Protein AF-0000000079597858 (afdb_homodimer)

Sequence (356 aa):
MANTSNDEDCDYLFKTVLVGDSAVGKSNLLSRFAKDEFFLDSKPTIGAMLVYDITRRPTFENLTKWLHELREFGNQDMVIVLVGNKSDLKDLREVDVDDAQRLAQLENLCFMETSAKDNLNVEDAFLQMINKIYEIASLKNLNAKKIESNPNLDGKKEIIVVDDDELASFRHNGCCGSMANTSNDEDCDYLFKTVLVGDSAVGKSNLLSRFAKDEFFLDSKPTIGAMLVYDITRRPTFENLTKWLHELREFGNQDMVIVLVGNKSDLKDLREVDVDDAQRLAQLENLCFMETSAKDNLNVEDAFLQMINKIYEIASLKNLNAKKIESNPNLDGKKEIIVVDDDELASFRHNGCCGS

Structure (mmCIF, N/CA/C/O backbone):
data_AF-0000000079597858-model_v1
#
loop_
_entity.id
_entity.type
_entity.pdbx_description
1 polymer 'Uncharacterized protein'
#
loop_
_atom_site.group_PDB
_atom_site.id
_atom_site.type_symbol
_atom_site.label_atom_id
_atom_site.label_alt_id
_atom_site.label_comp_id
_atom_site.label_asym_id
_atom_site.label_entity_id
_atom_site.label_seq_id
_atom_site.pdbx_PDB_ins_code
_atom_site.Cartn_x
_atom_site.Cartn_y
_atom_site.Cartn_z
_atom_site.occupancy
_atom_site.B_iso_or_equiv
_atom_site.auth_seq_id
_atom_site.auth_comp_id
_atom_site.auth_asym_id
_atom_site.auth_atom_id
_atom_site.pdbx_PDB_model_num
ATOM 1 N N . MET A 1 1 ? -11.422 -25.875 -25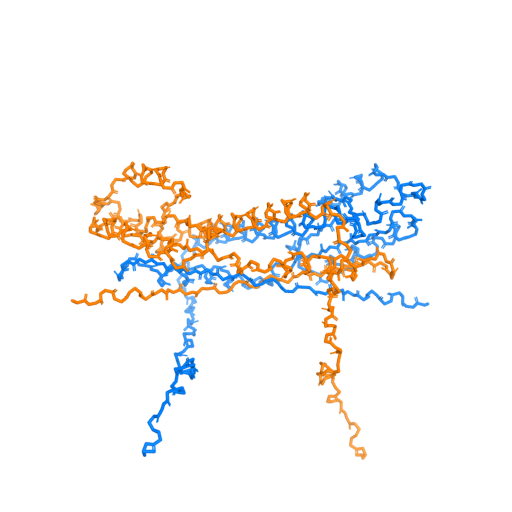.859 1 28.83 1 MET A N 1
ATOM 2 C CA . MET A 1 1 ? -11.664 -25.859 -24.422 1 28.83 1 MET A CA 1
ATOM 3 C C . MET A 1 1 ? -11.32 -24.5 -23.828 1 28.83 1 MET A C 1
ATOM 5 O O . MET A 1 1 ? -10.188 -24.031 -23.953 1 28.83 1 MET A O 1
ATOM 9 N N . ALA A 1 2 ? -12.172 -23.641 -23.734 1 34.72 2 ALA A N 1
ATOM 10 C CA . ALA A 1 2 ? -12.047 -22.219 -23.422 1 34.72 2 ALA A CA 1
ATOM 11 C C . ALA A 1 2 ? -11.359 -22.016 -22.078 1 34.72 2 ALA A C 1
ATOM 13 O O . ALA A 1 2 ? -11.844 -22.469 -21.047 1 34.72 2 ALA A O 1
ATOM 14 N N . ASN A 1 3 ? -10.062 -22.078 -21.984 1 44.03 3 ASN A N 1
ATOM 15 C CA . ASN A 1 3 ? -9.312 -21.891 -20.75 1 44.03 3 ASN A CA 1
ATOM 16 C C . ASN A 1 3 ? -9.773 -20.641 -20 1 44.03 3 ASN A C 1
ATOM 18 O O . ASN A 1 3 ? -9.531 -19.516 -20.453 1 44.03 3 ASN A O 1
ATOM 22 N N . THR A 1 4 ? -11.008 -20.672 -19.547 1 43 4 THR A N 1
ATOM 23 C CA . THR A 1 4 ? -11.641 -19.594 -18.781 1 43 4 THR A CA 1
ATOM 24 C C . THR A 1 4 ? -10.719 -19.109 -17.672 1 43 4 THR A C 1
ATOM 26 O O . THR A 1 4 ? -10.258 -19.891 -16.844 1 43 4 THR A O 1
ATOM 29 N N . SER A 1 5 ? -9.945 -18.188 -18.031 1 50.06 5 SER A N 1
ATOM 30 C CA . SER A 1 5 ? -9.109 -17.5 -17.047 1 50.06 5 SER A CA 1
ATOM 31 C C . SER A 1 5 ? -9.93 -17.062 -15.844 1 50.06 5 SER A C 1
ATOM 33 O O . SER A 1 5 ? -10.93 -16.359 -15.992 1 50.06 5 SER A O 1
ATOM 35 N N . ASN A 1 6 ? -10.211 -17.938 -14.883 1 55.22 6 ASN A N 1
ATOM 36 C CA . ASN A 1 6 ? -10.859 -17.484 -13.656 1 55.22 6 ASN A CA 1
ATOM 37 C C . ASN A 1 6 ? -9.984 -16.5 -12.898 1 55.22 6 ASN A C 1
ATOM 39 O O . ASN A 1 6 ? -9.102 -16.891 -12.141 1 55.22 6 ASN A O 1
ATOM 43 N N . ASP A 1 7 ? -10.047 -15.352 -13.43 1 64.88 7 ASP A N 1
ATOM 44 C CA . ASP A 1 7 ? -9.336 -14.297 -12.711 1 64.88 7 ASP A CA 1
ATOM 45 C C . ASP A 1 7 ? -9.898 -14.125 -11.297 1 64.88 7 ASP A C 1
ATOM 47 O O . ASP A 1 7 ? -11.102 -14.281 -11.086 1 64.88 7 ASP A O 1
ATOM 51 N N . GLU A 1 8 ? -9.023 -14.367 -10.367 1 71.75 8 GLU A N 1
ATOM 52 C CA . GLU A 1 8 ? -9.383 -14.102 -8.977 1 71.75 8 GLU A CA 1
ATOM 53 C C . GLU A 1 8 ? -8.961 -12.695 -8.562 1 71.75 8 GLU A C 1
ATOM 55 O O . GLU A 1 8 ? -8 -12.141 -9.094 1 71.75 8 GLU A O 1
ATOM 60 N N . ASP A 1 9 ? -9.891 -12.031 -7.762 1 64.81 9 ASP A N 1
ATOM 61 C CA . ASP A 1 9 ? -9.586 -10.672 -7.328 1 64.81 9 ASP A CA 1
ATOM 62 C C . ASP A 1 9 ? -9.586 -10.57 -5.805 1 64.81 9 ASP A C 1
ATOM 64 O O . ASP A 1 9 ? -10.18 -11.414 -5.121 1 64.81 9 ASP A O 1
ATOM 68 N N . CYS A 1 10 ? -8.719 -9.727 -5.285 1 60.94 10 CYS A N 1
ATOM 69 C CA . CYS A 1 10 ? -8.664 -9.383 -3.867 1 60.94 10 CYS A CA 1
ATOM 70 C C . CYS A 1 10 ? -8.633 -7.875 -3.666 1 60.94 10 CYS A C 1
ATOM 72 O O . CYS A 1 10 ? -7.918 -7.164 -4.379 1 60.94 10 CYS A O 1
ATOM 74 N N . ASP A 1 11 ? -9.586 -7.414 -2.719 1 59.94 11 ASP A N 1
ATOM 75 C CA . ASP A 1 11 ? -9.594 -6.012 -2.311 1 59.94 11 ASP A CA 1
ATOM 76 C C . ASP A 1 11 ? -8.891 -5.824 -0.971 1 59.94 11 ASP A C 1
ATOM 78 O O . ASP A 1 11 ? -9.055 -6.633 -0.056 1 59.94 11 ASP A O 1
ATOM 82 N N . TYR A 1 12 ? -7.969 -4.922 -1.041 1 59.72 12 TYR A N 1
ATOM 83 C CA . TYR A 1 12 ? -7.301 -4.566 0.207 1 59.72 12 TYR A CA 1
ATOM 84 C C . TYR A 1 12 ? -7.668 -3.154 0.643 1 59.72 12 TYR A C 1
ATOM 86 O O . TYR A 1 12 ? -7.641 -2.223 -0.164 1 59.72 12 TYR A O 1
ATOM 94 N N . LEU A 1 13 ? -8.219 -3.168 1.959 1 58.88 13 LEU A N 1
ATOM 95 C CA . LEU A 1 13 ? -8.617 -1.882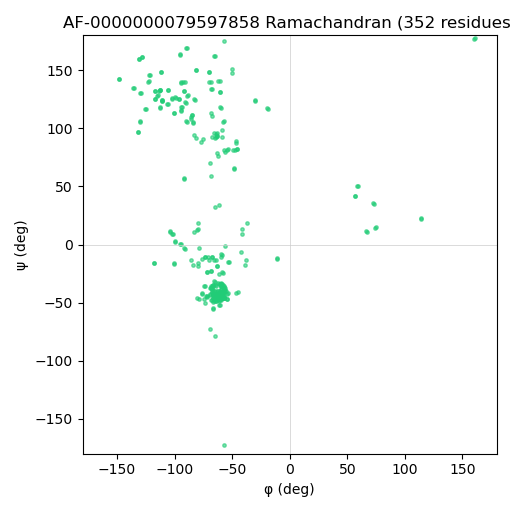 2.518 1 58.88 13 LEU A CA 1
ATOM 96 C C . LEU A 1 13 ? -7.633 -1.421 3.586 1 58.88 13 LEU A C 1
ATOM 98 O O . LEU A 1 13 ? -7.254 -2.197 4.465 1 58.88 13 LEU A O 1
ATOM 102 N N . PHE A 1 14 ? -7.051 -0.265 3.346 1 59.41 14 PHE A N 1
ATOM 103 C CA . PHE A 1 14 ? -6.273 0.391 4.391 1 59.41 14 PHE A CA 1
ATOM 104 C C . PHE A 1 14 ? -7.035 1.578 4.969 1 59.41 14 PHE A C 1
ATOM 106 O O . PHE A 1 14 ? -7.723 2.297 4.238 1 59.41 14 PHE A O 1
ATOM 113 N N . LYS A 1 15 ? -7.039 1.601 6.398 1 64.44 15 LYS A N 1
ATOM 114 C CA . LYS A 1 15 ? -7.648 2.744 7.07 1 64.44 15 LYS A CA 1
ATOM 115 C C . LYS A 1 15 ? -6.586 3.707 7.594 1 64.44 15 LYS A C 1
ATOM 117 O O . LYS A 1 15 ? -5.59 3.281 8.18 1 64.44 15 LYS A O 1
ATOM 122 N N . THR A 1 16 ? -6.691 4.93 7.219 1 75.31 16 THR A N 1
ATOM 123 C CA . THR A 1 16 ? -5.816 5.984 7.711 1 75.31 16 THR A CA 1
ATOM 124 C C . THR A 1 16 ? -6.598 6.984 8.562 1 75.31 16 THR A C 1
ATOM 126 O O . THR A 1 16 ? -7.715 7.363 8.211 1 75.31 16 THR A O 1
ATOM 129 N N . VAL A 1 17 ? -6.074 7.324 9.758 1 80.94 17 VAL A N 1
ATOM 130 C CA . VAL A 1 17 ? -6.695 8.32 10.625 1 80.94 17 VAL A CA 1
ATOM 131 C C . VAL A 1 17 ? -5.777 9.531 10.758 1 80.94 17 VAL A C 1
ATOM 133 O O . VAL A 1 17 ? -4.562 9.383 10.898 1 80.94 17 VAL A O 1
ATOM 136 N N . LEU A 1 18 ? -6.355 10.703 10.508 1 90.25 18 LEU A N 1
ATOM 137 C CA . LEU A 1 18 ? -5.617 11.938 10.742 1 90.25 18 LEU A CA 1
ATOM 138 C C . LEU A 1 18 ? -5.961 12.523 12.109 1 90.25 18 LEU A C 1
ATOM 140 O O . LEU A 1 18 ? -7.137 12.664 12.453 1 90.25 18 LEU A O 1
ATOM 144 N N . VAL A 1 19 ? -4.871 12.773 12.961 1 90.62 19 VAL A N 1
ATOM 145 C CA . VAL A 1 19 ? -5.012 13.273 14.32 1 90.62 19 VAL A CA 1
ATOM 146 C C . VAL A 1 19 ? -4.23 14.57 14.484 1 90.62 19 VAL A C 1
ATOM 148 O O . VAL A 1 19 ? -3.113 14.703 13.977 1 90.62 19 VAL A O 1
ATOM 151 N N . GLY A 1 20 ? -4.793 15.508 15.18 1 93.31 20 GLY A N 1
ATOM 152 C CA . GLY A 1 20 ? -4.199 16.812 15.438 1 93.31 20 GLY A CA 1
ATOM 153 C C . GLY A 1 20 ? -5.215 17.844 15.859 1 93.31 20 GLY A C 1
ATOM 154 O O . GLY A 1 20 ? -6.418 17.578 15.891 1 93.31 20 GLY A O 1
ATOM 155 N N . ASP A 1 21 ? -4.66 19.047 16.156 1 93.88 21 ASP A N 1
ATOM 156 C CA . ASP A 1 21 ? -5.516 20.156 16.578 1 93.88 21 ASP A CA 1
ATOM 157 C C . ASP A 1 21 ? -6.461 20.578 15.453 1 93.88 21 ASP A C 1
ATOM 159 O O . ASP A 1 21 ? -6.262 20.203 14.297 1 93.88 21 ASP A O 1
ATOM 163 N N . SER A 1 22 ? -7.504 21.312 15.844 1 90.94 22 SER A N 1
ATOM 164 C CA . SER A 1 22 ? -8.406 21.891 14.859 1 90.94 22 SER A CA 1
ATOM 165 C C . SER A 1 22 ? -7.676 22.875 13.953 1 90.94 22 SER A C 1
ATOM 167 O O . SER A 1 22 ? -6.742 23.562 14.383 1 90.94 22 SER A O 1
ATOM 169 N N . ALA A 1 23 ? -8.008 22.875 12.664 1 94.12 23 ALA A N 1
ATOM 170 C CA . ALA A 1 23 ? -7.602 23.875 11.664 1 94.12 23 ALA A CA 1
ATOM 171 C C . ALA A 1 23 ? -6.141 23.688 11.273 1 94.12 23 ALA A C 1
ATOM 173 O O . ALA A 1 23 ? -5.52 24.594 10.711 1 94.12 23 ALA A O 1
ATOM 174 N N . VAL A 1 24 ? -5.574 22.516 11.625 1 96.56 24 VAL A N 1
ATOM 175 C CA . VAL A 1 24 ? -4.191 22.297 11.211 1 96.56 24 VAL A CA 1
ATOM 176 C C . VAL A 1 24 ? -4.156 21.875 9.75 1 96.56 24 VAL A C 1
ATOM 178 O O . VAL A 1 24 ? -3.096 21.891 9.117 1 96.56 24 VAL A O 1
ATOM 181 N N . GLY A 1 25 ? -5.32 21.391 9.156 1 94.62 25 GLY A N 1
ATOM 182 C CA . GLY A 1 25 ? -5.406 21.047 7.742 1 94.62 25 GLY A CA 1
ATOM 183 C C . GLY A 1 25 ? -5.633 19.578 7.492 1 94.62 25 GLY A C 1
ATOM 184 O O . GLY A 1 25 ? -5.316 19.062 6.418 1 94.62 25 GLY A O 1
ATOM 185 N N . LYS A 1 26 ? -6.164 18.891 8.484 1 90.12 26 LYS A N 1
ATOM 186 C CA . LYS A 1 26 ? -6.43 17.469 8.344 1 90.12 26 LYS A CA 1
ATOM 187 C C . LYS A 1 26 ? -7.375 17.188 7.176 1 90.12 26 LYS A C 1
ATOM 189 O O . LYS A 1 26 ? -7.09 16.344 6.328 1 90.12 26 LYS A O 1
ATOM 194 N N . SER A 1 27 ? -8.406 17.984 7.141 1 84 27 SER A N 1
ATOM 195 C CA . SER A 1 27 ? -9.406 17.797 6.09 1 84 27 SER A CA 1
ATOM 196 C C . SER A 1 27 ? -8.836 18.141 4.719 1 84 27 SER A C 1
ATOM 198 O O . SER A 1 27 ? -9.117 17.469 3.73 1 84 27 SER A O 1
ATOM 200 N N . ASN A 1 28 ? -8.031 19.188 4.723 1 89.62 28 ASN A N 1
ATOM 201 C CA . ASN A 1 28 ? -7.43 19.594 3.457 1 89.62 28 ASN A CA 1
ATOM 202 C C . ASN A 1 28 ? -6.426 18.547 2.957 1 89.62 28 ASN A C 1
ATOM 204 O O . ASN A 1 28 ? -6.328 18.312 1.753 1 89.62 28 ASN A O 1
ATOM 208 N N . LEU A 1 29 ? -5.723 17.938 3.896 1 89.81 29 LEU A N 1
ATOM 209 C CA . LEU A 1 29 ? -4.785 16.891 3.527 1 89.81 29 LEU A CA 1
ATOM 210 C C . LEU A 1 29 ? -5.523 15.68 2.947 1 89.81 29 LEU A C 1
ATOM 212 O O . LEU A 1 29 ? -5.137 15.156 1.9 1 89.81 29 LEU A O 1
ATOM 216 N N . LEU A 1 30 ? -6.613 15.305 3.6 1 82.25 30 LEU A N 1
ATOM 217 C CA . LEU A 1 30 ? -7.406 14.172 3.15 1 82.25 30 LEU A CA 1
ATOM 218 C C . LEU A 1 30 ? -8.039 14.453 1.792 1 82.25 30 LEU A C 1
ATOM 220 O O . LEU A 1 30 ? -8.031 13.594 0.906 1 82.25 30 LEU A O 1
ATOM 224 N N . SER A 1 31 ? -8.57 15.633 1.693 1 80.19 31 SER A N 1
ATOM 225 C CA . SER A 1 31 ? -9.227 16.016 0.447 1 80.19 31 SER A CA 1
ATOM 226 C C . SER A 1 31 ? -8.242 16.031 -0.714 1 80.19 31 SER A C 1
ATOM 228 O O . SER A 1 31 ? -8.547 15.539 -1.805 1 80.19 31 SER A O 1
ATOM 230 N N . ARG A 1 32 ? -7.07 16.609 -0.497 1 77.88 32 ARG A N 1
ATOM 231 C CA . ARG A 1 32 ? -6.035 16.672 -1.526 1 77.88 32 ARG A CA 1
ATOM 232 C C . ARG A 1 32 ? -5.602 15.266 -1.942 1 77.88 32 ARG A C 1
ATOM 234 O O . ARG A 1 32 ? -5.449 14.984 -3.133 1 77.88 32 ARG A O 1
ATOM 241 N N . PHE A 1 33 ? -5.477 14.5 -0.956 1 75.31 33 PHE A N 1
ATOM 242 C CA . PHE A 1 33 ? -5.086 13.125 -1.242 1 75.31 33 PHE A CA 1
ATOM 243 C C . PHE A 1 33 ? -6.156 12.414 -2.061 1 75.31 33 PHE A C 1
ATOM 245 O O . PHE A 1 33 ? -5.848 11.734 -3.043 1 75.31 33 PHE A O 1
ATOM 252 N N . ALA A 1 34 ? -7.316 12.578 -1.576 1 67.12 34 ALA A N 1
ATOM 253 C CA . ALA A 1 34 ? -8.438 11.93 -2.248 1 67.12 34 ALA A CA 1
ATOM 254 C C . ALA A 1 34 ? -8.594 12.438 -3.676 1 67.12 34 ALA A C 1
ATOM 256 O O . ALA A 1 34 ? -8.898 11.672 -4.59 1 67.12 34 ALA A O 1
ATOM 257 N N . LYS A 1 35 ? -8.508 13.742 -3.799 1 63.28 35 LYS A N 1
ATOM 258 C CA . LYS A 1 35 ? -8.625 14.359 -5.117 1 63.28 35 LYS A CA 1
ATOM 259 C C . LYS A 1 35 ? -7.523 13.875 -6.051 1 63.28 35 LYS A C 1
ATOM 261 O O . LYS A 1 35 ? -7.766 13.625 -7.234 1 63.28 35 LYS A O 1
ATOM 266 N N . ASP A 1 36 ? -6.375 14.016 -5.504 1 59.72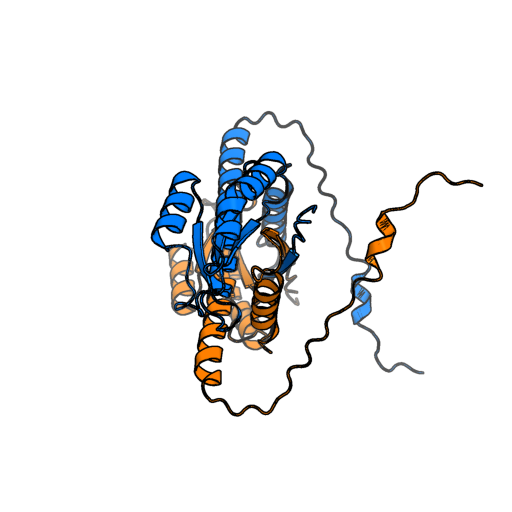 36 ASP A N 1
ATOM 267 C CA . ASP A 1 36 ? -5.254 13.547 -6.312 1 59.72 36 ASP A CA 1
ATOM 268 C C . ASP A 1 36 ? -5.422 12.07 -6.68 1 59.72 36 ASP A C 1
ATOM 270 O O . ASP A 1 36 ? -5.07 11.664 -7.789 1 59.72 36 ASP A O 1
ATOM 274 N N . GLU A 1 37 ? -5.91 11.352 -5.746 1 53.22 37 GLU A N 1
ATOM 275 C CA . GLU A 1 37 ? -6.184 9.945 -6.016 1 53.22 37 GLU A CA 1
ATOM 276 C C . GLU A 1 37 ? -7.352 9.789 -6.988 1 53.22 37 GLU A C 1
ATOM 278 O O . GLU A 1 37 ? -7.324 8.914 -7.859 1 53.22 37 GLU A O 1
ATOM 283 N N . PHE A 1 38 ? -8.508 10.602 -6.797 1 40.47 38 PHE A N 1
ATOM 284 C CA . PHE A 1 38 ? -9.688 10.539 -7.648 1 40.47 38 PHE A CA 1
ATOM 285 C C . PHE A 1 38 ? -9.461 11.289 -8.953 1 40.47 38 PHE A C 1
ATOM 287 O O . PHE A 1 38 ? -10.172 11.078 -9.938 1 40.47 38 PHE A O 1
ATOM 294 N N . PHE A 1 39 ? -8.938 12.492 -8.891 1 40.56 39 PHE A N 1
ATOM 295 C CA . PHE A 1 39 ? -8.812 13.211 -10.148 1 40.56 39 PHE A CA 1
ATOM 296 C C . PHE A 1 39 ? -8.219 12.312 -11.227 1 40.56 39 PHE A C 1
ATOM 298 O O . PHE A 1 39 ? -8.141 12.703 -12.398 1 40.56 39 PHE A O 1
ATOM 305 N N . LEU A 1 40 ? -7.34 11.602 -10.953 1 36.53 40 LEU A N 1
ATOM 306 C CA . LEU A 1 40 ? -6.961 10.938 -12.195 1 36.53 40 LEU A CA 1
ATOM 307 C C . LEU A 1 40 ? -8.172 10.273 -12.844 1 36.53 40 LEU A C 1
ATOM 309 O O . LEU A 1 40 ? -8.883 9.508 -12.188 1 36.53 40 LEU A O 1
ATOM 313 N N . ASP A 1 41 ? -8.953 10.945 -13.531 1 39.62 41 ASP A N 1
ATOM 314 C CA . ASP A 1 41 ? -9.633 10.25 -14.625 1 39.62 41 ASP A CA 1
ATOM 315 C C . ASP A 1 41 ? -9.023 8.875 -14.867 1 39.62 41 ASP A C 1
ATOM 317 O O . ASP A 1 41 ? -9.328 8.227 -15.867 1 39.62 41 ASP A O 1
ATOM 321 N N . SER A 1 42 ? -7.934 8.641 -14.289 1 44.22 42 SER A N 1
ATOM 322 C CA . SER A 1 42 ? -7.203 7.434 -14.648 1 44.22 42 SER A CA 1
ATOM 323 C C . SER A 1 42 ? -7.695 6.234 -13.844 1 44.22 42 SER A C 1
ATOM 325 O O . SER A 1 42 ? -8.133 6.379 -12.703 1 44.22 42 SER A O 1
ATOM 327 N N . LYS A 1 43 ? -8.352 5.402 -14.492 1 49.91 43 LYS A N 1
ATOM 328 C CA . LYS A 1 43 ? -8.711 4.062 -14.031 1 49.91 43 LYS A CA 1
ATOM 329 C C . LYS A 1 43 ? -7.812 3.619 -12.883 1 49.91 43 LYS A C 1
ATOM 331 O O . LYS A 1 43 ? -6.629 3.963 -12.844 1 49.91 43 LYS A O 1
ATOM 336 N N . PRO A 1 44 ? -8.469 3.404 -11.703 1 55.59 44 PRO A N 1
ATOM 337 C CA . PRO A 1 44 ? -7.645 2.867 -10.617 1 55.59 44 PRO A CA 1
ATOM 338 C C . PRO A 1 44 ? -6.496 1.998 -11.125 1 55.59 44 PRO A C 1
ATOM 340 O O . PRO A 1 44 ? -6.648 1.282 -12.117 1 55.59 44 PRO A O 1
ATOM 343 N N . THR A 1 45 ? -5.336 2.438 -10.688 1 62.56 45 THR A N 1
ATOM 344 C CA . THR A 1 45 ? -4.227 1.552 -11.016 1 62.56 45 THR A CA 1
ATOM 345 C C . THR A 1 45 ? -4.469 0.152 -10.461 1 62.56 45 THR A C 1
ATOM 347 O O . THR A 1 45 ? -4.785 -0.004 -9.281 1 62.56 45 THR A O 1
ATOM 350 N N . ILE A 1 46 ? -4.785 -0.764 -11.32 1 68.75 46 ILE A N 1
ATOM 351 C CA . ILE A 1 46 ? -5.027 -2.16 -10.977 1 68.75 46 ILE A CA 1
ATOM 352 C C . ILE A 1 46 ? -3.717 -2.941 -11.031 1 68.75 46 ILE A C 1
ATOM 354 O O . ILE A 1 46 ? -2.879 -2.693 -11.898 1 68.75 46 ILE A O 1
ATOM 358 N N . GLY A 1 47 ? -3.477 -3.631 -9.938 1 82.25 47 GLY A N 1
ATOM 359 C CA . GLY A 1 47 ? -2.379 -4.582 -9.984 1 82.25 47 GLY A CA 1
ATOM 360 C C . GLY A 1 47 ? -2.812 -5.977 -10.398 1 82.25 47 GLY A C 1
ATOM 361 O O . GLY A 1 47 ? -3.873 -6.449 -9.977 1 82.25 47 GLY A O 1
ATOM 362 N N . ALA A 1 48 ? -2.082 -6.574 -11.352 1 86.5 48 ALA A N 1
ATOM 363 C CA . ALA A 1 48 ? -2.35 -7.938 -11.789 1 86.5 48 ALA A CA 1
ATOM 364 C C . ALA A 1 48 ? -1.166 -8.852 -11.492 1 86.5 48 ALA A C 1
ATOM 366 O O . ALA A 1 48 ? -0.011 -8.469 -11.68 1 86.5 48 ALA A O 1
ATOM 367 N N . MET A 1 49 ? -1.509 -10 -10.906 1 92.75 49 MET A N 1
ATOM 368 C CA . MET A 1 49 ? -0.503 -11.047 -10.75 1 92.75 49 MET A CA 1
ATOM 369 C C . MET A 1 49 ? -0.666 -12.117 -11.82 1 92.75 49 MET A C 1
ATOM 371 O O . MET A 1 49 ? -1.715 -12.758 -11.914 1 92.75 49 MET A O 1
ATOM 375 N N . LEU A 1 50 ? 0.356 -12.18 -12.703 1 95.06 50 LEU A N 1
ATOM 376 C CA . LEU A 1 50 ? 0.427 -13.227 -13.711 1 95.06 50 LEU A CA 1
ATOM 377 C C . LEU A 1 50 ? 1.069 -14.492 -13.148 1 95.06 50 LEU A C 1
ATOM 379 O O . LEU A 1 50 ? 2.271 -14.508 -12.867 1 95.06 50 LEU A O 1
ATOM 383 N N . VAL A 1 51 ? 0.271 -15.539 -13.016 1 97.25 51 VAL A N 1
ATOM 384 C CA . VAL A 1 51 ? 0.719 -16.703 -12.25 1 97.25 51 VAL A CA 1
ATOM 385 C C . VAL A 1 51 ? 0.9 -17.891 -13.188 1 97.25 51 VAL A C 1
ATOM 387 O O . VAL A 1 51 ? 0.065 -18.141 -14.062 1 97.25 51 VAL A O 1
ATOM 390 N N . TYR A 1 52 ? 2.053 -18.609 -13.07 1 98.25 52 TYR A N 1
ATOM 391 C CA . TYR A 1 52 ? 2.254 -19.906 -13.719 1 98.25 52 TYR A CA 1
ATOM 392 C C . TYR A 1 52 ? 2.732 -20.938 -12.711 1 98.25 52 TYR A C 1
ATOM 394 O O . TYR A 1 52 ? 3.08 -20.609 -11.578 1 98.25 52 TYR A O 1
ATOM 402 N N . ASP A 1 53 ? 2.58 -22.172 -13.07 1 98.5 53 ASP A N 1
ATOM 403 C CA . ASP A 1 53 ? 3.02 -23.328 -12.297 1 98.5 53 ASP A CA 1
ATOM 404 C C . ASP A 1 53 ? 4.41 -23.797 -12.734 1 98.5 53 ASP A C 1
ATOM 406 O O . ASP A 1 53 ? 4.59 -24.234 -13.867 1 98.5 53 ASP A O 1
ATOM 410 N N . ILE A 1 54 ? 5.352 -23.688 -11.844 1 98.69 54 ILE A N 1
ATOM 411 C CA . ILE A 1 54 ? 6.727 -23.953 -12.25 1 98.69 54 ILE A CA 1
ATOM 412 C C . ILE A 1 54 ? 6.859 -25.406 -12.695 1 98.69 54 ILE A C 1
ATOM 414 O O . ILE A 1 54 ? 7.844 -25.781 -13.336 1 98.69 54 ILE A O 1
ATOM 418 N N . THR A 1 55 ? 5.926 -26.359 -12.344 1 98.56 55 THR A N 1
ATOM 419 C CA . THR A 1 55 ? 5.977 -27.781 -12.672 1 98.56 55 THR A CA 1
ATOM 420 C C . THR A 1 55 ? 5.266 -28.047 -13.992 1 98.56 55 THR A C 1
ATOM 422 O O . THR A 1 55 ? 5.258 -29.188 -14.477 1 98.56 55 THR A O 1
ATOM 425 N N . ARG A 1 56 ? 4.68 -27.078 -14.594 1 98.31 56 ARG A N 1
ATOM 426 C CA . ARG A 1 56 ? 3.922 -27.234 -15.828 1 98.31 56 ARG A CA 1
ATOM 427 C C . ARG A 1 56 ? 4.328 -26.172 -16.859 1 98.31 56 ARG A C 1
ATOM 429 O O . ARG A 1 56 ? 3.764 -25.078 -16.875 1 98.31 56 ARG A O 1
ATOM 436 N N . ARG A 1 57 ? 5.203 -26.5 -17.766 1 98 57 ARG A N 1
ATOM 437 C CA . ARG A 1 57 ? 5.781 -25.578 -18.734 1 98 57 ARG A CA 1
ATOM 438 C C . ARG A 1 57 ? 4.695 -24.953 -19.609 1 98 57 ARG A C 1
ATOM 440 O O . ARG A 1 57 ? 4.762 -23.766 -19.922 1 98 57 ARG A O 1
ATOM 447 N N . PRO A 1 58 ? 3.627 -25.688 -19.969 1 98.06 58 PRO A N 1
ATOM 448 C CA . PRO A 1 58 ? 2.594 -25.062 -20.797 1 98.06 58 PRO A CA 1
ATOM 449 C C . PRO A 1 58 ? 1.983 -23.828 -20.125 1 98.06 58 PRO A C 1
ATOM 451 O O . PRO A 1 58 ? 1.612 -22.875 -20.812 1 98.06 58 PRO A O 1
ATOM 454 N N . THR A 1 59 ? 1.865 -23.812 -18.844 1 97.62 59 THR A N 1
ATOM 455 C CA . THR A 1 59 ? 1.305 -22.656 -18.141 1 97.62 59 THR A CA 1
ATOM 456 C C . THR A 1 59 ? 2.207 -21.438 -18.312 1 97.62 59 THR A C 1
ATOM 458 O O . THR A 1 59 ? 1.726 -20.297 -18.328 1 97.62 59 THR A O 1
ATOM 461 N N . PHE A 1 60 ? 3.461 -21.641 -18.406 1 98.12 60 PHE A N 1
ATOM 462 C CA . PHE A 1 60 ? 4.426 -20.578 -18.641 1 98.12 60 PHE A CA 1
ATOM 463 C C . PHE A 1 60 ? 4.32 -20.062 -20.078 1 98.12 60 PHE A C 1
ATOM 465 O O . PHE A 1 60 ? 4.32 -18.859 -20.312 1 98.12 60 PHE A O 1
ATOM 472 N N . GLU A 1 61 ? 4.238 -20.969 -20.922 1 97.44 61 GLU A N 1
ATOM 473 C CA . GLU A 1 61 ? 4.137 -20.609 -22.328 1 97.44 61 GLU A CA 1
ATOM 474 C C . GLU A 1 61 ? 2.869 -19.797 -22.609 1 97.44 61 GLU A C 1
ATOM 476 O O . GLU A 1 61 ? 2.859 -18.922 -23.469 1 97.44 61 GLU A O 1
ATOM 481 N N . ASN A 1 62 ? 1.839 -20.078 -21.906 1 96.44 62 ASN A N 1
ATOM 482 C CA . ASN A 1 62 ? 0.555 -19.422 -22.094 1 96.44 62 ASN A CA 1
ATOM 483 C C . ASN A 1 62 ? 0.578 -17.984 -21.547 1 96.44 62 ASN A C 1
ATOM 485 O O . ASN A 1 62 ? -0.334 -17.203 -21.812 1 96.44 62 ASN A O 1
ATOM 489 N N . LEU A 1 63 ? 1.629 -17.578 -20.797 1 95.94 63 LEU A N 1
ATOM 490 C CA . LEU A 1 63 ? 1.703 -16.25 -20.188 1 95.94 63 LEU A CA 1
ATOM 491 C C . LEU A 1 63 ? 1.641 -15.164 -21.25 1 95.94 63 LEU A C 1
ATOM 493 O O . LEU A 1 63 ? 1.111 -14.078 -21 1 95.94 63 LEU A O 1
ATOM 497 N N . THR A 1 64 ? 2.234 -15.477 -22.344 1 93.38 64 THR A N 1
ATOM 498 C CA . THR A 1 64 ? 2.258 -14.484 -23.422 1 93.38 64 THR A CA 1
ATOM 499 C C . THR A 1 64 ? 0.84 -14.062 -23.797 1 93.38 64 THR A C 1
ATOM 501 O O . THR A 1 64 ? 0.568 -12.875 -23.984 1 93.38 64 THR A O 1
ATOM 504 N N . LYS A 1 65 ? 0.002 -15.047 -23.922 1 92.56 65 LYS A N 1
ATOM 505 C CA . LYS A 1 65 ? -1.396 -14.766 -24.234 1 92.56 65 LYS A CA 1
ATOM 506 C C . LYS A 1 65 ? -2.055 -13.938 -23.141 1 92.56 65 LYS A C 1
ATOM 508 O O . LYS A 1 65 ? -2.74 -12.953 -23.422 1 92.56 65 LYS A O 1
ATOM 513 N N . TRP A 1 66 ? -1.861 -14.328 -21.922 1 90.88 66 TRP A N 1
ATOM 514 C CA . TRP A 1 66 ? -2.439 -13.617 -20.781 1 90.88 66 TRP A CA 1
AT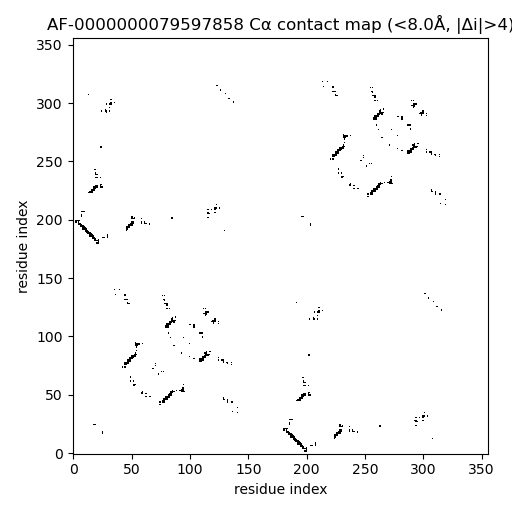OM 515 C C . TRP A 1 66 ? -1.917 -12.188 -20.719 1 90.88 66 TRP A C 1
ATOM 517 O O . TRP A 1 66 ? -2.676 -11.258 -20.438 1 90.88 66 TRP A O 1
ATOM 527 N N . LEU A 1 67 ? -0.654 -12.07 -20.938 1 91.81 67 LEU A N 1
ATOM 528 C CA . LEU A 1 67 ? -0.034 -10.75 -20.922 1 91.81 67 LEU A CA 1
ATOM 529 C C . LEU A 1 67 ? -0.639 -9.852 -22 1 91.81 67 LEU A C 1
ATOM 531 O O . LEU A 1 67 ? -0.916 -8.68 -21.75 1 91.81 67 LEU A O 1
ATOM 535 N N . HIS A 1 68 ? -0.831 -10.438 -23.125 1 89 68 HIS A N 1
ATOM 536 C CA . HIS A 1 68 ? -1.446 -9.703 -24.219 1 89 68 HIS A CA 1
ATOM 537 C C . HIS A 1 68 ? -2.852 -9.234 -23.859 1 89 68 HIS A C 1
ATOM 539 O O . HIS A 1 68 ? -3.215 -8.086 -24.094 1 89 68 HIS A O 1
ATOM 545 N N . GLU A 1 69 ? -3.602 -10.078 -23.297 1 83.69 69 GLU A N 1
ATOM 546 C CA . GLU A 1 69 ? -4.961 -9.75 -22.875 1 83.69 69 GLU A CA 1
ATOM 547 C C . GLU A 1 69 ? -4.961 -8.633 -21.828 1 83.69 69 GLU A C 1
ATOM 549 O O . GLU A 1 69 ? -5.777 -7.715 -21.906 1 83.69 69 GLU A O 1
ATOM 554 N N . LEU A 1 70 ? -4.039 -8.758 -20.859 1 83.88 70 LEU A N 1
ATOM 555 C CA . LEU A 1 70 ? -3.939 -7.738 -19.828 1 83.88 70 LEU A CA 1
ATOM 556 C C . LEU A 1 70 ? -3.602 -6.379 -20.422 1 83.88 70 LEU A C 1
ATOM 558 O O . LEU A 1 70 ? -4.156 -5.359 -20.016 1 83.88 70 LEU A O 1
ATOM 562 N N . ARG A 1 71 ? -2.715 -6.359 -21.328 1 84.56 71 ARG A N 1
ATOM 563 C CA . ARG A 1 71 ? -2.264 -5.105 -21.922 1 84.56 71 ARG A CA 1
ATOM 564 C C . ARG A 1 71 ? -3.314 -4.539 -22.875 1 84.56 71 ARG A C 1
ATOM 566 O O . ARG A 1 71 ? -3.438 -3.32 -23.016 1 84.56 71 ARG A O 1
ATOM 573 N N . GLU A 1 72 ? -3.969 -5.418 -23.531 1 79.75 72 GLU A N 1
ATOM 574 C CA . GLU A 1 72 ? -5.008 -4.984 -24.453 1 79.75 72 GLU A CA 1
ATOM 575 C C . GLU A 1 72 ? -6.18 -4.348 -23.703 1 79.75 72 GLU A C 1
ATOM 577 O O . GLU A 1 72 ? -6.727 -3.334 -24.156 1 79.75 72 GLU A O 1
ATOM 582 N N . PHE A 1 73 ? -6.566 -4.953 -22.609 1 67.12 73 PHE A N 1
ATOM 583 C CA . PHE A 1 73 ? -7.781 -4.523 -21.922 1 67.12 73 PHE A CA 1
ATOM 584 C C . PHE A 1 73 ? -7.441 -3.646 -20.719 1 67.12 73 PHE A C 1
ATOM 586 O O . PHE A 1 73 ? -8.312 -2.965 -20.188 1 67.12 73 PHE A O 1
ATOM 593 N N . GLY A 1 74 ? -6.242 -3.752 -20.391 1 68.69 74 GLY A N 1
ATOM 594 C CA . GLY A 1 74 ? -5.852 -2.967 -19.234 1 68.69 74 GLY A CA 1
ATOM 595 C C . GLY A 1 74 ? -5.383 -1.57 -19.594 1 68.69 74 GLY A C 1
ATOM 596 O O . GLY A 1 74 ? -5.352 -1.2 -20.766 1 68.69 74 GLY A O 1
ATOM 597 N N . ASN A 1 75 ? -5.258 -0.798 -18.531 1 67.88 75 ASN A N 1
ATOM 598 C CA . ASN A 1 75 ? -4.715 0.541 -18.719 1 67.88 75 ASN A CA 1
ATOM 599 C C . ASN A 1 75 ? -3.189 0.521 -18.781 1 67.88 75 ASN A C 1
ATOM 601 O O . ASN A 1 75 ? -2.559 -0.443 -18.344 1 67.88 75 ASN A O 1
ATOM 605 N N . GLN A 1 76 ? -2.615 1.452 -19.516 1 68.06 76 GLN A N 1
ATOM 606 C CA . GLN A 1 76 ? -1.171 1.567 -19.688 1 68.06 76 GLN A CA 1
ATOM 607 C C . GLN A 1 76 ? -0.459 1.611 -18.328 1 68.06 76 GLN A C 1
ATOM 609 O O . GLN A 1 76 ? 0.712 1.243 -18.234 1 68.06 76 GLN A O 1
ATOM 614 N N . ASP A 1 77 ? -1.197 1.842 -17.312 1 68.81 77 ASP A N 1
ATOM 615 C CA . ASP A 1 77 ? -0.56 2.039 -16.016 1 68.81 77 ASP A CA 1
ATOM 616 C C . ASP A 1 77 ? -0.722 0.805 -15.133 1 68.81 77 ASP A C 1
ATOM 618 O O . ASP A 1 77 ? -0.422 0.848 -13.938 1 68.81 77 ASP A O 1
ATOM 622 N N . MET A 1 78 ? -1.178 -0.239 -15.766 1 76.69 78 MET A N 1
ATOM 623 C CA . MET A 1 78 ? -1.386 -1.445 -14.977 1 76.69 78 MET A CA 1
ATOM 624 C C . MET A 1 78 ? -0.055 -2.023 -14.5 1 76.69 78 MET A C 1
ATOM 626 O O . MET A 1 78 ? 0.914 -2.059 -15.266 1 76.69 78 MET A O 1
ATOM 630 N N . VAL A 1 79 ? -0.07 -2.348 -13.234 1 82.94 79 VAL A N 1
ATOM 631 C CA . VAL A 1 79 ? 1.101 -3 -12.664 1 82.94 79 VAL A CA 1
ATOM 632 C C . VAL A 1 79 ? 0.956 -4.516 -12.773 1 82.94 79 VAL A C 1
ATOM 634 O O . VAL A 1 79 ? -0.059 -5.082 -12.359 1 82.94 79 VAL A O 1
ATOM 637 N N . ILE A 1 80 ? 1.938 -5.16 -13.445 1 89.06 80 ILE A N 1
ATOM 638 C CA . ILE A 1 80 ? 1.895 -6.609 -13.617 1 89.06 80 ILE A CA 1
ATOM 639 C C . ILE A 1 80 ? 3.09 -7.246 -12.914 1 89.06 80 ILE A C 1
ATOM 641 O O . ILE A 1 80 ? 4.23 -6.809 -13.086 1 89.06 80 ILE A O 1
ATOM 645 N N . VAL A 1 81 ? 2.797 -8.195 -12.023 1 93.5 81 VAL A N 1
ATOM 646 C CA . VAL A 1 81 ? 3.832 -8.977 -11.352 1 93.5 81 VAL A CA 1
ATOM 647 C C . VAL A 1 81 ? 3.785 -10.422 -11.844 1 93.5 81 VAL A C 1
ATOM 649 O O . VAL A 1 81 ? 2.725 -11.055 -11.828 1 93.5 81 VAL A O 1
ATOM 652 N N . LEU A 1 82 ? 4.949 -10.914 -12.352 1 97.06 82 LEU A N 1
ATOM 653 C CA . LEU A 1 82 ? 5.078 -12.305 -12.773 1 97.06 82 LEU A CA 1
ATOM 654 C C . LEU A 1 82 ? 5.379 -13.203 -11.578 1 97.06 82 LEU A C 1
ATOM 656 O O . LEU A 1 82 ? 6.316 -12.945 -10.82 1 97.06 82 LEU A O 1
ATOM 660 N N . VAL A 1 83 ? 4.582 -14.219 -11.383 1 97.56 83 VAL A N 1
ATOM 661 C CA . VAL A 1 83 ? 4.715 -15.094 -10.227 1 97.56 83 VAL A CA 1
ATOM 662 C C . VAL A 1 83 ? 4.836 -16.547 -10.68 1 97.56 83 VAL A C 1
ATOM 664 O O . VAL A 1 83 ? 3.93 -17.078 -11.32 1 97.56 83 VAL A O 1
ATOM 667 N N . GLY A 1 84 ? 6 -17.188 -10.383 1 98.56 84 GLY A N 1
ATOM 668 C CA . GLY A 1 84 ? 6.141 -18.641 -10.508 1 98.56 84 GLY A CA 1
ATOM 669 C C . GLY A 1 84 ? 5.77 -19.375 -9.242 1 98.56 84 GLY A C 1
ATOM 670 O O . GLY A 1 84 ? 6.531 -19.391 -8.273 1 98.56 84 GLY A O 1
ATOM 671 N N . ASN A 1 85 ? 4.59 -20.047 -9.25 1 98.12 85 ASN A N 1
ATOM 672 C CA . ASN A 1 85 ? 4.047 -20.672 -8.047 1 98.12 85 ASN A CA 1
ATOM 673 C C . ASN A 1 85 ? 4.41 -22.141 -7.973 1 98.12 85 ASN A C 1
ATOM 675 O O . ASN A 1 85 ? 4.883 -22.719 -8.953 1 98.12 85 ASN A O 1
ATOM 679 N N . LYS A 1 86 ? 4.27 -22.734 -6.789 1 98 86 LYS A N 1
ATOM 680 C CA . LYS A 1 86 ? 4.535 -24.125 -6.438 1 98 86 LYS A CA 1
ATOM 681 C C . LYS A 1 86 ? 6.035 -24.406 -6.41 1 98 86 LYS A C 1
ATOM 683 O O . LYS A 1 86 ? 6.48 -25.453 -6.887 1 98 86 LYS A O 1
ATOM 688 N N . SER A 1 87 ? 6.77 -23.375 -5.961 1 97.62 87 SER A N 1
ATOM 689 C CA . SER A 1 87 ? 8.227 -23.469 -5.93 1 97.62 87 SER A CA 1
ATOM 690 C C . SER A 1 87 ? 8.688 -24.5 -4.902 1 97.62 87 SER A C 1
ATOM 692 O O . SER A 1 87 ? 9.859 -24.891 -4.891 1 97.62 87 SER A O 1
ATOM 694 N N . ASP A 1 88 ? 7.758 -24.969 -4.059 1 96.69 88 ASP A N 1
ATOM 695 C CA . ASP A 1 88 ? 8.078 -26.047 -3.125 1 96.69 88 ASP A CA 1
ATOM 696 C C . ASP A 1 88 ? 8.312 -27.359 -3.861 1 96.69 88 ASP A C 1
ATOM 698 O O . ASP A 1 88 ? 8.961 -28.266 -3.33 1 96.69 88 ASP A O 1
ATOM 702 N N . LEU A 1 89 ? 7.805 -27.5 -5.016 1 96.94 89 LEU A N 1
ATOM 703 C CA . LEU A 1 89 ? 7.934 -28.719 -5.809 1 96.94 89 LEU A CA 1
ATOM 704 C C . LEU A 1 89 ? 9.148 -28.641 -6.727 1 96.94 89 LEU A C 1
ATOM 706 O O . LEU A 1 89 ? 9.031 -28.828 -7.938 1 96.94 89 LEU A O 1
ATOM 710 N N . LYS A 1 90 ? 10.344 -28.422 -6.168 1 95.56 90 LYS A N 1
ATOM 711 C CA . LYS A 1 90 ? 11.586 -28.234 -6.906 1 95.56 90 LYS A CA 1
ATOM 712 C C . LYS A 1 90 ? 11.906 -29.453 -7.773 1 95.56 90 LYS A C 1
ATOM 714 O O . LYS A 1 90 ? 12.422 -29.312 -8.883 1 95.56 90 LYS A O 1
ATOM 719 N N . ASP A 1 91 ? 11.586 -30.641 -7.359 1 97 91 ASP A N 1
ATOM 720 C CA . ASP A 1 91 ? 11.906 -31.875 -8.055 1 97 91 ASP A CA 1
ATOM 721 C C . ASP A 1 91 ? 11.07 -32.031 -9.32 1 97 91 ASP A C 1
ATOM 723 O O . ASP A 1 91 ? 11.414 -32.812 -10.211 1 97 91 ASP A O 1
ATOM 727 N N . LEU A 1 92 ? 9.977 -31.422 -9.383 1 97.94 92 LEU A N 1
ATOM 728 C CA . LEU A 1 92 ? 9.062 -31.531 -10.516 1 97.94 92 LEU A CA 1
ATOM 729 C C . LEU A 1 92 ? 9.18 -30.297 -11.422 1 97.94 92 LEU A C 1
ATOM 731 O O . LEU A 1 92 ? 8.375 -30.125 -12.344 1 97.94 92 LEU A O 1
ATOM 735 N N . ARG A 1 93 ? 10.164 -29.438 -11.18 1 97.88 93 ARG A N 1
ATOM 736 C CA . ARG A 1 93 ? 10.297 -28.172 -11.898 1 97.88 93 ARG A CA 1
ATOM 737 C C . ARG A 1 93 ? 10.477 -28.422 -13.398 1 97.88 93 ARG A C 1
ATOM 739 O O . ARG A 1 93 ? 11.297 -29.234 -13.805 1 97.88 93 ARG A O 1
ATOM 746 N N . GLU A 1 94 ? 9.695 -27.703 -14.234 1 98.44 94 GLU A N 1
ATOM 747 C CA . GLU A 1 94 ? 9.805 -27.766 -15.688 1 98.44 94 GLU A CA 1
ATOM 748 C C . GLU A 1 94 ? 10.18 -26.406 -16.266 1 98.44 94 GLU A C 1
ATOM 750 O O . GLU A 1 94 ? 10.594 -26.312 -17.422 1 98.44 94 GLU A O 1
ATOM 755 N N . VAL A 1 95 ? 10.039 -25.375 -15.516 1 98.25 95 VAL A N 1
ATOM 756 C CA . VAL A 1 95 ? 10.367 -24.031 -15.977 1 98.25 95 VAL A CA 1
ATOM 757 C C . VAL A 1 95 ? 11.57 -23.5 -15.203 1 98.25 95 VAL A C 1
ATOM 759 O O . VAL A 1 95 ? 11.492 -23.281 -13.992 1 98.25 95 VAL A O 1
ATOM 762 N N . ASP A 1 96 ? 12.625 -23.219 -15.891 1 97.69 96 ASP A N 1
ATOM 763 C CA . ASP A 1 96 ? 13.828 -22.688 -15.258 1 97.69 96 ASP A CA 1
ATOM 764 C C . ASP A 1 96 ? 13.609 -21.25 -14.781 1 97.69 96 ASP A C 1
ATOM 766 O O . ASP A 1 96 ? 12.977 -20.453 -15.477 1 97.69 96 ASP A O 1
ATOM 770 N N . VAL A 1 97 ? 14.148 -21 -13.617 1 97.44 97 VAL A N 1
ATOM 771 C CA . VAL A 1 97 ? 14.023 -19.656 -13.055 1 97.44 97 VAL A CA 1
ATOM 772 C C . VAL A 1 97 ? 14.594 -18.625 -14.031 1 97.44 97 VAL A C 1
ATOM 774 O O . VAL A 1 97 ? 14.062 -17.531 -14.172 1 97.44 97 VAL A O 1
ATOM 777 N N . ASP A 1 98 ? 15.617 -19 -14.703 1 97.19 98 ASP A N 1
ATOM 778 C CA . ASP A 1 98 ? 16.266 -18.109 -15.656 1 97.19 98 ASP A CA 1
ATOM 779 C C . ASP A 1 98 ? 15.328 -17.75 -16.797 1 97.19 98 ASP A C 1
ATOM 781 O O . ASP A 1 98 ? 15.344 -16.625 -17.297 1 97.19 98 ASP A O 1
ATOM 785 N N . ASP A 1 99 ? 14.609 -18.719 -17.281 1 97.25 99 ASP A N 1
ATOM 786 C CA . ASP A 1 99 ? 13.625 -18.453 -18.328 1 97.25 99 ASP A CA 1
ATOM 787 C C . ASP A 1 99 ? 12.617 -17.406 -17.875 1 97.25 99 ASP A C 1
ATOM 789 O O . ASP A 1 99 ? 12.289 -16.484 -18.625 1 97.25 99 ASP A O 1
ATOM 793 N N . ALA A 1 100 ? 12.172 -17.594 -16.734 1 97.69 100 ALA A N 1
ATOM 794 C CA . ALA A 1 100 ? 11.18 -16.688 -16.188 1 97.69 100 ALA A CA 1
ATOM 795 C C . ALA A 1 100 ? 11.766 -15.289 -15.992 1 97.69 100 ALA A C 1
ATOM 797 O O . ALA A 1 100 ? 11.102 -14.281 -16.281 1 97.69 100 ALA A O 1
ATOM 798 N N . GLN A 1 101 ? 12.953 -15.188 -15.461 1 96.75 101 GLN A N 1
ATOM 799 C CA . GLN A 1 101 ? 13.641 -13.914 -15.266 1 96.75 101 GLN A CA 1
ATOM 800 C C . GLN A 1 101 ? 13.828 -13.188 -16.594 1 96.75 101 GLN A C 1
ATOM 802 O O . GLN A 1 101 ? 13.656 -11.969 -16.672 1 96.75 101 GLN A O 1
ATOM 807 N N . ARG A 1 102 ? 14.195 -13.953 -17.547 1 96.69 102 ARG A N 1
ATOM 808 C CA . ARG A 1 102 ? 14.375 -13.375 -18.875 1 96.69 102 ARG A CA 1
ATOM 809 C C . ARG A 1 102 ? 13.062 -12.789 -19.391 1 96.69 102 ARG A C 1
ATOM 811 O O . ARG A 1 102 ? 13.039 -11.68 -19.938 1 96.69 102 ARG A O 1
ATOM 818 N N . LEU A 1 103 ? 12.031 -13.562 -19.281 1 96.38 103 LEU A N 1
ATOM 819 C CA . LEU A 1 103 ? 10.719 -13.07 -19.703 1 96.38 103 LEU A CA 1
ATOM 820 C C . LEU A 1 103 ? 10.359 -11.797 -18.953 1 96.38 103 LEU A C 1
ATOM 822 O O . LEU A 1 103 ? 9.859 -10.836 -19.562 1 96.38 103 LEU A O 1
ATOM 826 N N . ALA A 1 104 ? 10.57 -11.812 -17.656 1 96.12 104 ALA A N 1
ATOM 827 C CA . ALA A 1 104 ? 10.258 -10.648 -16.828 1 96.12 104 ALA A CA 1
ATOM 828 C C . ALA A 1 104 ? 11.039 -9.422 -17.297 1 96.12 104 ALA A C 1
ATOM 830 O O . ALA A 1 104 ? 10.484 -8.32 -17.359 1 96.12 104 ALA A O 1
ATOM 831 N N . GLN A 1 105 ? 12.25 -9.594 -17.625 1 94.44 105 GLN A N 1
ATOM 832 C CA . GLN A 1 105 ? 13.086 -8.5 -18.094 1 94.44 105 GLN A CA 1
ATOM 833 C C . GLN A 1 105 ? 12.594 -7.988 -19.453 1 94.44 105 GLN A C 1
ATOM 835 O O . GLN A 1 105 ? 12.477 -6.777 -19.656 1 94.44 105 GLN A O 1
ATOM 840 N N . LEU A 1 106 ? 12.398 -8.898 -20.312 1 94.06 106 LEU A N 1
ATOM 841 C CA . LEU A 1 106 ? 11.938 -8.555 -21.656 1 94.06 106 LEU A CA 1
ATOM 842 C C . LEU A 1 106 ? 10.648 -7.75 -21.594 1 94.06 106 LEU A C 1
ATOM 844 O O . LEU A 1 106 ? 10.461 -6.809 -22.375 1 94.06 106 LEU A O 1
ATOM 848 N N . GLU A 1 107 ? 9.75 -8.094 -20.719 1 93.19 107 GLU A N 1
ATOM 849 C CA . GLU A 1 107 ? 8.422 -7.496 -20.641 1 93.19 107 GLU A CA 1
ATOM 850 C C . GLU A 1 107 ? 8.352 -6.43 -19.547 1 93.19 107 GLU A C 1
ATOM 852 O O . GLU A 1 107 ? 7.273 -5.914 -19.25 1 93.19 107 GLU A O 1
ATOM 857 N N . ASN A 1 108 ? 9.492 -6.148 -18.859 1 89.31 108 ASN A N 1
ATOM 858 C CA . ASN A 1 108 ? 9.586 -5.141 -17.797 1 89.31 108 ASN A CA 1
ATOM 859 C C . ASN A 1 108 ? 8.617 -5.434 -16.656 1 89.31 108 ASN A C 1
ATOM 861 O O . ASN A 1 108 ? 7.852 -4.559 -16.25 1 89.31 108 ASN A O 1
ATOM 865 N N . LEU A 1 109 ? 8.672 -6.66 -16.203 1 91.25 109 LEU A N 1
ATOM 866 C CA . LEU A 1 109 ? 7.824 -7.094 -15.094 1 91.25 109 LEU A CA 1
ATOM 867 C C . LEU A 1 109 ? 8.656 -7.383 -13.852 1 91.25 109 LEU A C 1
ATOM 869 O O . LEU A 1 109 ? 9.828 -7.762 -13.961 1 91.25 109 LEU A O 1
ATOM 873 N N . CYS A 1 110 ? 8.023 -7.133 -12.68 1 89.44 110 CYS A N 1
ATOM 874 C CA . CYS A 1 110 ? 8.578 -7.73 -11.469 1 89.44 110 CYS A CA 1
ATOM 875 C C . CYS A 1 110 ? 8.367 -9.242 -11.461 1 89.44 110 CYS A C 1
ATOM 877 O O . CYS A 1 110 ? 7.398 -9.742 -12.047 1 89.44 110 CYS A O 1
ATOM 879 N N . PHE A 1 111 ? 9.359 -9.922 -10.82 1 95.06 111 PHE A N 1
ATOM 880 C CA . PHE A 1 111 ? 9.305 -11.375 -10.836 1 95.06 111 PHE A CA 1
ATOM 881 C C . PHE A 1 111 ? 9.609 -11.938 -9.453 1 95.06 111 PHE A C 1
ATOM 883 O O . PHE A 1 111 ? 10.508 -11.445 -8.766 1 95.06 111 PHE A O 1
ATOM 890 N N . MET A 1 112 ? 8.734 -12.93 -9.094 1 95.5 112 MET A N 1
ATOM 891 C CA . MET A 1 112 ? 8.984 -13.68 -7.867 1 95.5 112 MET A CA 1
ATOM 892 C C . MET A 1 112 ? 8.484 -15.109 -7.988 1 95.5 112 MET A C 1
ATOM 894 O O . MET A 1 112 ? 7.461 -15.359 -8.633 1 95.5 112 MET A O 1
ATOM 898 N N . GLU A 1 113 ? 9.289 -16 -7.387 1 97.25 113 GLU A N 1
ATOM 899 C CA . GLU A 1 113 ? 8.734 -17.344 -7.207 1 97.25 113 GLU A CA 1
ATOM 900 C C . GLU A 1 113 ? 8.102 -17.5 -5.828 1 97.25 113 GLU A C 1
ATOM 902 O O . GLU A 1 113 ? 8.617 -16.984 -4.836 1 97.25 113 GLU A O 1
ATOM 907 N N . THR A 1 114 ? 6.957 -18.188 -5.879 1 96.81 114 THR A N 1
ATOM 908 C CA . THR A 1 114 ? 6.199 -18.344 -4.641 1 96.81 114 THR A CA 1
ATOM 909 C C . THR A 1 114 ? 5.816 -19.812 -4.43 1 96.81 114 THR A C 1
ATOM 911 O O . THR A 1 114 ? 5.848 -20.609 -5.367 1 96.81 114 THR A O 1
ATOM 914 N N . SER A 1 115 ? 5.512 -20.109 -3.135 1 96.25 115 SER A N 1
ATOM 915 C CA . SER A 1 115 ? 4.816 -21.328 -2.75 1 96.25 115 SER A CA 1
ATOM 916 C C . SER A 1 115 ? 3.637 -21.031 -1.833 1 96.25 115 SER A C 1
ATOM 918 O O . SER A 1 115 ? 3.822 -20.688 -0.663 1 96.25 115 SER A O 1
ATOM 920 N N . ALA A 1 116 ? 2.488 -21.141 -2.418 1 92 116 ALA A N 1
ATOM 921 C CA . ALA A 1 116 ? 1.312 -20.953 -1.571 1 92 116 ALA A CA 1
ATOM 922 C C . ALA A 1 116 ? 1.292 -21.984 -0.44 1 92 116 ALA A C 1
ATOM 924 O O . ALA A 1 116 ? 0.938 -21.656 0.695 1 92 116 ALA A O 1
ATOM 925 N N . LYS A 1 117 ? 1.684 -23.172 -0.758 1 91.38 117 LYS A N 1
ATOM 926 C CA . LYS A 1 117 ? 1.692 -24.266 0.213 1 91.38 117 LYS A CA 1
ATOM 927 C C . LYS A 1 117 ? 2.6 -23.938 1.396 1 91.38 117 LYS A C 1
ATOM 929 O O . LYS A 1 117 ? 2.189 -24.062 2.553 1 91.38 117 LYS A O 1
ATOM 934 N N . ASP A 1 118 ? 3.807 -23.469 1.105 1 91.44 118 ASP A N 1
ATOM 935 C CA . ASP A 1 118 ? 4.797 -23.219 2.15 1 91.44 118 ASP A CA 1
ATOM 936 C C . ASP A 1 118 ? 4.77 -21.766 2.615 1 91.44 118 ASP A C 1
ATOM 938 O O . ASP A 1 118 ? 5.559 -21.375 3.475 1 91.44 118 ASP A O 1
ATOM 942 N N . ASN A 1 119 ? 3.924 -21.047 2.049 1 87.06 119 ASN A N 1
ATOM 943 C CA . ASN A 1 119 ? 3.834 -19.609 2.334 1 87.06 119 ASN A CA 1
ATOM 944 C C . ASN A 1 119 ? 5.164 -18.906 2.086 1 87.06 119 ASN A C 1
ATOM 946 O O . ASN A 1 119 ? 5.609 -18.109 2.908 1 87.06 119 ASN A O 1
ATOM 950 N N . LEU A 1 120 ? 5.758 -19.297 1.028 1 89.75 120 LEU A N 1
ATOM 951 C CA . LEU A 1 120 ? 7.016 -18.672 0.644 1 89.75 120 LEU A CA 1
ATOM 952 C C . LEU A 1 120 ? 6.77 -17.516 -0.33 1 89.75 120 LEU A C 1
ATOM 954 O O . LEU A 1 120 ? 6.184 -17.719 -1.395 1 89.75 120 LEU A O 1
ATOM 958 N N . ASN A 1 121 ? 7.117 -16.281 0.007 1 88.56 121 ASN A N 1
ATOM 959 C CA . ASN A 1 121 ? 7.164 -15.086 -0.824 1 88.56 121 ASN A CA 1
ATOM 960 C C . ASN A 1 121 ? 5.77 -14.656 -1.264 1 88.56 121 ASN A C 1
ATOM 962 O O . ASN A 1 121 ? 5.625 -13.867 -2.201 1 88.56 121 ASN A O 1
ATOM 966 N N . VAL A 1 122 ? 4.672 -15.234 -0.688 1 87.44 122 VAL A N 1
ATOM 967 C CA . VAL A 1 122 ? 3.314 -14.883 -1.092 1 87.44 122 VAL A CA 1
ATOM 968 C C . VAL A 1 122 ? 3.012 -13.438 -0.705 1 87.44 122 VAL A C 1
ATOM 970 O O . VAL A 1 122 ? 2.684 -12.617 -1.563 1 87.44 122 VAL A O 1
ATOM 973 N N . GLU A 1 123 ? 3.182 -13.18 0.456 1 79.31 123 GLU A N 1
ATOM 974 C CA . GLU A 1 123 ? 2.955 -11.812 0.934 1 79.31 123 GLU A CA 1
ATOM 975 C C . GLU A 1 123 ? 3.861 -10.82 0.213 1 79.31 123 GLU A C 1
ATOM 977 O O . GLU A 1 123 ? 3.41 -9.75 -0.203 1 79.31 123 GLU A O 1
ATOM 982 N N . ASP A 1 124 ? 5.09 -11.156 0.075 1 82 124 ASP A N 1
ATOM 983 C CA . ASP A 1 124 ? 6.055 -10.289 -0.599 1 82 124 ASP A CA 1
ATOM 984 C C . ASP A 1 124 ? 5.602 -9.969 -2.02 1 82 124 ASP A C 1
ATOM 986 O O . ASP A 1 124 ? 5.766 -8.844 -2.488 1 82 124 ASP A O 1
ATOM 990 N N . ALA A 1 125 ? 5.105 -10.93 -2.664 1 88.25 125 ALA A N 1
ATOM 991 C CA . ALA A 1 125 ? 4.645 -10.742 -4.035 1 88.25 125 ALA A CA 1
ATOM 992 C C . ALA A 1 125 ? 3.52 -9.711 -4.098 1 88.25 125 ALA A C 1
ATOM 994 O O . ALA A 1 125 ? 3.543 -8.805 -4.934 1 88.25 125 ALA A O 1
ATOM 995 N N . PHE A 1 126 ? 2.572 -9.828 -3.246 1 82.38 126 PHE A N 1
ATOM 996 C CA . PHE A 1 126 ? 1.46 -8.883 -3.207 1 82.38 126 PHE A CA 1
ATOM 997 C C . PHE A 1 126 ? 1.943 -7.492 -2.812 1 82.38 126 PHE A C 1
ATOM 999 O O . PHE A 1 126 ? 1.515 -6.492 -3.395 1 82.38 126 PHE A O 1
ATOM 1006 N N . LEU A 1 127 ? 2.822 -7.496 -1.908 1 76.12 127 LEU A N 1
ATOM 1007 C CA . LEU A 1 127 ? 3.338 -6.219 -1.435 1 76.12 127 LEU A CA 1
ATOM 1008 C C . LEU A 1 127 ? 4.125 -5.512 -2.531 1 76.12 127 LEU A C 1
ATOM 1010 O O . LEU A 1 127 ? 4.051 -4.285 -2.666 1 76.12 127 LEU A O 1
ATOM 1014 N N . GLN A 1 128 ? 4.883 -6.211 -3.197 1 81 128 GLN A N 1
ATOM 1015 C CA . GLN A 1 128 ? 5.609 -5.621 -4.32 1 81 128 GLN A CA 1
ATOM 1016 C C . GLN A 1 128 ? 4.648 -5.027 -5.344 1 81 128 GLN A C 1
ATOM 1018 O O . GLN A 1 128 ? 4.898 -3.947 -5.883 1 81 128 GLN A O 1
ATOM 1023 N N . MET A 1 129 ? 3.631 -5.742 -5.539 1 83.62 129 MET A N 1
ATOM 1024 C CA . MET A 1 129 ? 2.619 -5.246 -6.465 1 83.62 129 MET A CA 1
ATOM 1025 C C . MET A 1 129 ? 2.004 -3.949 -5.957 1 83.62 129 MET A C 1
ATOM 1027 O O . MET A 1 129 ? 1.894 -2.975 -6.703 1 83.62 129 MET A O 1
ATOM 1031 N N . ILE A 1 130 ? 1.66 -3.93 -4.762 1 74.12 130 ILE A N 1
ATOM 1032 C CA . ILE A 1 130 ? 1.019 -2.773 -4.145 1 74.12 130 ILE A CA 1
ATOM 1033 C C . ILE A 1 130 ? 1.967 -1.577 -4.18 1 74.12 130 ILE A C 1
ATOM 1035 O O . ILE A 1 130 ? 1.557 -0.461 -4.504 1 74.12 130 ILE A O 1
ATOM 1039 N N . ASN A 1 131 ? 3.158 -1.847 -3.844 1 72.31 131 ASN A N 1
ATOM 1040 C CA . ASN A 1 131 ? 4.16 -0.787 -3.873 1 72.31 131 ASN A CA 1
ATOM 1041 C C . ASN A 1 131 ? 4.328 -0.21 -5.277 1 72.31 131 ASN A C 1
ATOM 1043 O O . ASN A 1 131 ? 4.461 1.004 -5.441 1 72.31 131 ASN A O 1
ATOM 1047 N N . LYS A 1 132 ? 4.344 -1.073 -6.215 1 76.25 132 LYS A N 1
ATOM 1048 C CA . LYS A 1 132 ? 4.492 -0.622 -7.594 1 76.25 132 LYS A CA 1
ATOM 1049 C C . LYS A 1 132 ? 3.273 0.183 -8.039 1 76.25 132 LYS A C 1
ATOM 1051 O O . LYS A 1 132 ? 3.408 1.164 -8.773 1 76.25 132 LYS A O 1
ATOM 1056 N N . ILE A 1 133 ? 2.148 -0.259 -7.715 1 71.88 133 ILE A N 1
ATOM 1057 C CA . ILE A 1 133 ? 0.926 0.483 -8.008 1 71.88 133 ILE A CA 1
ATOM 1058 C C . ILE A 1 133 ? 1.038 1.901 -7.453 1 71.88 133 ILE A C 1
ATOM 1060 O O . ILE A 1 133 ? 0.715 2.871 -8.141 1 71.88 133 ILE A O 1
ATOM 1064 N N . TYR A 1 134 ? 1.54 1.897 -6.383 1 65.31 134 TYR A N 1
ATOM 1065 C CA . TYR A 1 134 ? 1.674 3.178 -5.695 1 65.31 134 TYR A CA 1
ATOM 1066 C C . TYR A 1 134 ? 2.68 4.074 -6.406 1 65.31 134 TYR A C 1
ATOM 1068 O O . TYR A 1 134 ? 2.451 5.277 -6.559 1 65.31 134 TYR A O 1
ATOM 1076 N N . GLU A 1 135 ? 3.742 3.535 -6.688 1 69.69 135 GLU A N 1
ATOM 1077 C CA . GLU A 1 135 ? 4.777 4.285 -7.395 1 69.69 135 GLU A CA 1
ATOM 1078 C C . GLU A 1 135 ? 4.234 4.891 -8.688 1 69.69 135 GLU A C 1
ATOM 1080 O O . GLU A 1 135 ? 4.492 6.059 -8.984 1 69.69 135 GLU A O 1
ATOM 1085 N N . ILE A 1 136 ? 3.568 4.047 -9.344 1 67.69 136 ILE A N 1
ATOM 1086 C CA . ILE A 1 136 ? 3.031 4.477 -10.633 1 67.69 136 ILE A CA 1
ATOM 1087 C C . ILE A 1 136 ? 1.967 5.551 -10.406 1 67.69 136 ILE A C 1
ATOM 1089 O O . ILE A 1 136 ? 1.932 6.555 -11.125 1 67.69 136 ILE A O 1
ATOM 1093 N N . ALA A 1 137 ? 1.126 5.273 -9.484 1 61.19 137 ALA A N 1
ATOM 1094 C CA . ALA A 1 137 ? 0.068 6.23 -9.172 1 61.19 137 ALA A CA 1
ATOM 1095 C C . ALA A 1 137 ? 0.653 7.57 -8.734 1 61.19 137 ALA A C 1
ATOM 1097 O O . ALA A 1 137 ? 0.131 8.625 -9.094 1 61.19 137 ALA A O 1
ATOM 1098 N N . SER A 1 138 ? 1.665 7.5 -7.973 1 58.88 138 SER A N 1
ATOM 1099 C CA . SER A 1 138 ? 2.316 8.703 -7.457 1 58.88 138 SER A CA 1
ATOM 1100 C C . SER A 1 138 ? 2.994 9.484 -8.57 1 58.88 138 SER A C 1
ATOM 1102 O O . SER A 1 138 ? 2.967 10.719 -8.578 1 58.88 138 SER A O 1
ATOM 1104 N N . LEU A 1 139 ? 3.623 8.758 -9.461 1 59.78 139 LEU A N 1
ATOM 1105 C CA . LEU A 1 139 ? 4.305 9.398 -10.578 1 59.78 139 LEU A CA 1
ATOM 1106 C C . LEU A 1 139 ? 3.309 10.086 -11.5 1 59.78 139 LEU A C 1
ATOM 1108 O O . LEU A 1 139 ? 3.592 11.164 -12.031 1 59.78 139 LEU A O 1
ATOM 1112 N N . LYS A 1 140 ? 2.297 9.422 -11.719 1 58.69 140 LYS A N 1
ATOM 1113 C CA . LYS A 1 140 ? 1.27 10.023 -12.57 1 58.69 140 LYS A CA 1
ATOM 1114 C C . LYS A 1 140 ? 0.802 11.359 -12 1 58.69 140 LYS A C 1
ATOM 1116 O O . LYS A 1 140 ? 0.566 12.312 -12.75 1 58.69 140 LYS A O 1
ATOM 1121 N N . ASN A 1 141 ? 0.754 11.383 -10.844 1 54.31 141 ASN A N 1
ATOM 1122 C CA . ASN A 1 141 ? 0.333 12.617 -10.188 1 54.31 141 ASN A CA 1
ATOM 1123 C C . ASN A 1 141 ? 1.37 13.727 -10.359 1 54.31 141 ASN A C 1
ATOM 1125 O O . ASN A 1 141 ? 1.016 14.891 -10.539 1 54.31 141 ASN A O 1
ATOM 1129 N N . LEU A 1 142 ? 2.561 13.344 -10.305 1 51.28 142 LEU A N 1
ATOM 1130 C CA . LEU A 1 142 ? 3.637 14.312 -10.484 1 51.28 142 LEU A CA 1
ATOM 1131 C C . LEU A 1 142 ? 3.629 14.883 -11.898 1 51.28 142 LEU A C 1
ATOM 1133 O O . LEU A 1 142 ? 3.846 16.078 -12.094 1 51.28 142 LEU A O 1
ATOM 1137 N N . ASN A 1 143 ? 3.41 14 -12.805 1 52.38 143 ASN A N 1
ATOM 1138 C CA . ASN A 1 143 ? 3.365 14.453 -14.188 1 52.38 143 ASN A CA 1
ATOM 1139 C C . ASN A 1 143 ? 2.133 15.312 -14.461 1 52.38 143 ASN A C 1
ATOM 1141 O O . ASN A 1 143 ? 2.184 16.25 -15.266 1 52.38 143 ASN A O 1
ATOM 1145 N N . ALA A 1 144 ? 1.092 14.945 -13.867 1 47.41 144 ALA A N 1
ATOM 1146 C CA . ALA A 1 144 ? -0.104 15.773 -14 1 47.41 144 ALA A CA 1
ATOM 1147 C C . ALA A 1 144 ? 0.123 17.156 -13.406 1 47.41 144 ALA A C 1
ATOM 1149 O O . ALA A 1 144 ? -0.333 18.172 -13.969 1 47.41 144 ALA A O 1
ATOM 1150 N N . LYS A 1 145 ? 0.808 17.203 -12.297 1 47.75 145 LYS A N 1
ATOM 1151 C CA . LYS A 1 145 ? 1.128 18.484 -11.68 1 47.75 145 LYS A CA 1
ATOM 1152 C C . LYS A 1 145 ? 2.053 19.312 -12.57 1 47.75 145 LYS A C 1
ATOM 1154 O O . LYS A 1 145 ? 1.945 20.531 -12.625 1 47.75 145 LYS A O 1
ATOM 1159 N N . LYS A 1 146 ? 2.914 18.734 -13.25 1 45.94 146 LYS A N 1
ATOM 1160 C CA . LYS A 1 146 ? 3.746 19.484 -14.188 1 45.94 146 LYS A CA 1
ATOM 1161 C C . LYS A 1 146 ? 2.916 20.031 -15.344 1 45.94 146 LYS A C 1
ATOM 1163 O O . LYS A 1 146 ? 3.186 21.125 -15.852 1 45.94 146 LYS A O 1
ATOM 1168 N N . ILE A 1 147 ? 1.928 19.266 -15.734 1 42.38 147 ILE A N 1
ATOM 1169 C CA . ILE A 1 147 ? 1.11 19.781 -16.828 1 42.38 147 ILE A CA 1
ATOM 1170 C C . ILE A 1 147 ? 0.163 20.859 -16.312 1 42.38 147 ILE A C 1
ATOM 1172 O O . ILE A 1 147 ? -0.13 21.828 -17.016 1 42.38 147 ILE A O 1
ATOM 1176 N N . GLU A 1 148 ? -0.42 20.578 -15.141 1 41.03 148 GLU A N 1
ATOM 1177 C CA . GLU A 1 148 ? -1.324 21.609 -14.641 1 41.03 148 GLU A CA 1
ATOM 1178 C C . GLU A 1 148 ? -0.572 22.891 -14.336 1 41.03 148 GLU A C 1
ATOM 1180 O O . GLU A 1 148 ? -1.184 23.906 -14 1 41.03 148 GLU A O 1
ATOM 1185 N N . SER A 1 149 ? 0.654 22.891 -14.281 1 37.75 149 SER A N 1
ATOM 1186 C CA . SER A 1 149 ? 1.229 24.234 -14.203 1 37.75 149 SER A CA 1
ATOM 1187 C C . SER A 1 149 ? 0.823 25.078 -15.406 1 37.75 149 SER A C 1
ATOM 1189 O O . SER A 1 149 ? 1.278 26.219 -15.555 1 37.75 149 SER A O 1
ATOM 1191 N N . ASN A 1 150 ? 0.186 24.531 -16.453 1 34.47 150 ASN A N 1
ATOM 1192 C CA . ASN A 1 150 ? -0.431 25.562 -17.281 1 34.47 150 ASN A CA 1
ATOM 1193 C C . ASN A 1 150 ? -1.785 25.984 -16.734 1 34.47 150 ASN A C 1
ATOM 1195 O O . ASN A 1 150 ? -2.721 25.188 -16.672 1 34.47 150 ASN A O 1
ATOM 1199 N N . PRO A 1 151 ? -2.035 27.062 -15.875 1 33.53 151 PRO A N 1
ATOM 1200 C CA . PRO A 1 151 ? -3.174 27.703 -15.219 1 33.53 151 PRO A CA 1
ATOM 1201 C C . PRO A 1 151 ? -4.391 27.828 -16.125 1 33.53 151 PRO A C 1
ATOM 1203 O O . PRO A 1 151 ? -5.277 28.656 -15.883 1 33.53 151 PRO A O 1
ATOM 1206 N N . ASN A 1 152 ? -4.648 27.328 -17.328 1 33.25 152 ASN A N 1
ATOM 1207 C CA . ASN A 1 152 ? -6.016 27.656 -17.703 1 33.25 152 ASN A CA 1
ATOM 1208 C C . ASN A 1 152 ? -7.027 27.109 -16.703 1 33.25 152 ASN A C 1
ATOM 1210 O O . ASN A 1 152 ? -7.117 25.891 -16.516 1 33.25 152 ASN A O 1
ATOM 1214 N N . LEU A 1 153 ? -7.551 27.875 -15.539 1 31.47 153 LEU A N 1
ATOM 1215 C CA . LEU A 1 153 ? -8.445 28 -14.391 1 31.47 153 LEU A CA 1
ATOM 1216 C C . LEU A 1 153 ? -9.812 27.406 -14.695 1 31.47 153 LEU A C 1
ATOM 1218 O O . LEU A 1 153 ? -10.742 27.531 -13.891 1 31.47 153 LEU A O 1
ATOM 1222 N N . ASP A 1 154 ? -10.344 27.047 -15.859 1 30.52 154 ASP A N 1
ATOM 1223 C CA . ASP A 1 154 ? -11.797 27.047 -16 1 30.52 154 ASP A CA 1
ATOM 1224 C C . ASP A 1 154 ? -12.414 25.859 -15.258 1 30.52 1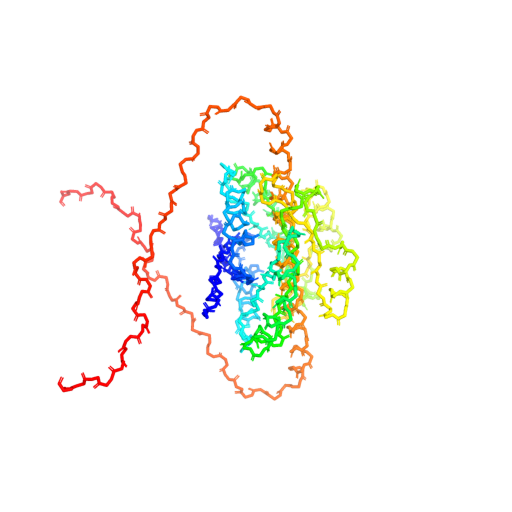54 ASP A C 1
ATOM 1226 O O . ASP A 1 154 ? -13.633 25.828 -15.039 1 30.52 154 ASP A O 1
ATOM 1230 N N . GLY A 1 155 ? -12.016 24.594 -15.297 1 29.38 155 GLY A N 1
ATOM 1231 C CA . GLY A 1 155 ? -13.023 23.594 -15 1 29.38 155 GLY A CA 1
ATOM 1232 C C . GLY A 1 155 ? -13.203 23.344 -13.516 1 29.38 155 GLY A C 1
ATOM 1233 O O . GLY A 1 155 ? -12.227 23.156 -12.789 1 29.38 155 GLY A O 1
ATOM 1234 N N . LYS A 1 156 ? -14.336 23.844 -12.859 1 26.98 156 LYS A N 1
ATOM 1235 C CA . LYS A 1 156 ? -14.984 23.812 -11.555 1 26.98 156 LYS A CA 1
ATOM 1236 C C . LYS A 1 156 ? -15.039 22.391 -11.008 1 26.98 156 LYS A C 1
ATOM 1238 O O . LYS A 1 156 ? -15.664 21.5 -11.609 1 26.98 156 LYS A O 1
ATOM 1243 N N . LYS A 1 157 ? -14.07 21.938 -10.445 1 28.34 157 LYS A N 1
ATOM 1244 C CA . LYS A 1 157 ? -14.078 20.594 -9.859 1 28.34 157 LYS A CA 1
ATOM 1245 C C . LYS A 1 157 ? -15.062 20.516 -8.695 1 28.34 157 LYS A C 1
ATOM 1247 O O . LYS A 1 157 ? -14.961 21.281 -7.734 1 28.34 157 LYS A O 1
ATOM 1252 N N . GLU A 1 158 ? -16.391 20.016 -8.906 1 25.05 158 GLU A N 1
ATOM 1253 C CA . GLU A 1 158 ? -17.453 19.828 -7.93 1 25.05 158 GLU A CA 1
ATOM 1254 C C . GLU A 1 158 ? -17.062 18.797 -6.867 1 25.05 158 GLU A C 1
ATOM 1256 O O . GLU A 1 158 ? -16.672 17.688 -7.191 1 25.05 158 GLU A O 1
ATOM 1261 N N . ILE A 1 159 ? -16.594 19.203 -5.824 1 25.23 159 ILE A N 1
ATOM 1262 C CA . ILE A 1 159 ? -16.359 18.422 -4.617 1 25.23 159 ILE A CA 1
ATOM 1263 C C . ILE A 1 159 ? -17.688 17.922 -4.055 1 25.23 159 ILE A C 1
ATOM 1265 O O . ILE A 1 159 ? -18.562 18.719 -3.713 1 25.23 159 ILE A O 1
ATOM 1269 N N . ILE A 1 160 ? -18.234 16.719 -4.352 1 25.08 160 ILE A N 1
ATOM 1270 C CA . ILE A 1 160 ? -19.422 16.203 -3.684 1 25.08 160 ILE A CA 1
ATOM 1271 C C . ILE A 1 160 ? -19.062 15.711 -2.289 1 25.08 160 ILE A C 1
ATOM 1273 O O . ILE A 1 160 ? -18.25 14.789 -2.143 1 25.08 160 ILE A O 1
ATOM 1277 N N . VAL A 1 161 ? -19.125 16.469 -1.268 1 24.62 161 VAL A N 1
ATOM 1278 C CA . VAL A 1 161 ? -19.062 16.156 0.157 1 24.62 161 VAL A CA 1
ATOM 1279 C C . VAL A 1 161 ? -20.297 15.367 0.578 1 24.62 161 VAL A C 1
ATOM 1281 O O . VAL A 1 161 ? -21.422 15.852 0.436 1 24.62 161 VAL A O 1
ATOM 1284 N N . VAL A 1 162 ? -20.281 14.008 0.577 1 24.39 162 VAL A N 1
ATOM 1285 C CA . VAL A 1 162 ? -21.391 13.242 1.131 1 24.39 162 VAL A CA 1
ATOM 1286 C C . VAL A 1 162 ? -21.438 13.422 2.646 1 24.39 162 VAL A C 1
ATOM 1288 O O . VAL A 1 162 ? -20.406 13.328 3.318 1 24.39 162 VAL A O 1
ATOM 1291 N N . ASP A 1 163 ? -22.484 14.078 3.217 1 23.42 163 ASP A N 1
ATOM 1292 C CA . ASP A 1 163 ? -22.953 14.406 4.562 1 23.42 163 ASP A CA 1
ATOM 1293 C C . ASP A 1 163 ? -22.969 13.164 5.453 1 23.42 163 ASP A C 1
ATOM 1295 O O . ASP A 1 163 ? -23.078 12.039 4.961 1 23.42 163 ASP A O 1
ATOM 1299 N N . ASP A 1 164 ? -22.781 13.344 6.812 1 26.06 164 ASP A N 1
ATOM 1300 C CA . ASP A 1 164 ? -22.656 12.672 8.102 1 26.06 164 ASP A CA 1
ATOM 1301 C C . ASP A 1 164 ? -23.922 11.859 8.414 1 26.06 164 ASP A C 1
ATOM 1303 O O . ASP A 1 164 ? -24.062 11.32 9.508 1 26.06 164 ASP A O 1
ATOM 1307 N N . ASP A 1 165 ? -25.031 11.836 7.789 1 24.95 165 ASP A N 1
ATOM 1308 C CA . ASP A 1 165 ? -26.141 11.398 8.617 1 24.95 165 ASP A CA 1
ATOM 1309 C C . ASP A 1 165 ? -25.969 9.953 9.07 1 24.95 165 ASP A C 1
ATOM 1311 O O . ASP A 1 165 ? -26.344 9.602 10.195 1 24.95 165 ASP A O 1
ATOM 1315 N N . GLU A 1 166 ? -25.594 9.016 8.25 1 24.31 166 GLU A N 1
ATOM 1316 C CA . GLU A 1 166 ? -26.094 7.711 8.648 1 24.31 166 GLU A CA 1
ATOM 1317 C C . GLU A 1 166 ? -25.172 7.043 9.664 1 24.31 166 GLU A C 1
ATOM 1319 O O . GLU A 1 166 ? -25.453 5.926 10.117 1 24.31 166 GLU A O 1
ATOM 1324 N N . LEU A 1 167 ? -23.938 7.457 9.938 1 23.12 167 LEU A N 1
ATOM 1325 C CA . LEU A 1 167 ? -23.203 6.59 10.844 1 23.12 167 LEU A CA 1
ATOM 1326 C C . LEU A 1 167 ? -23.594 6.852 12.289 1 23.12 167 LEU A C 1
ATOM 1328 O O . LEU A 1 167 ? -22.922 6.375 13.211 1 23.12 167 LEU A O 1
ATOM 1332 N N . ALA A 1 168 ? -24.672 7.594 12.602 1 26.27 168 ALA A N 1
ATOM 1333 C CA . ALA A 1 168 ? -25.141 7.738 13.977 1 26.27 168 ALA A CA 1
ATOM 1334 C C . ALA A 1 168 ? -25.469 6.383 14.594 1 26.27 168 ALA A C 1
ATOM 1336 O O . ALA A 1 168 ? -25.734 6.285 15.797 1 26.27 168 ALA A O 1
ATOM 1337 N N . SER A 1 169 ? -25.781 5.359 13.781 1 25.06 169 SER A N 1
ATOM 1338 C CA . SER A 1 169 ? -26.547 4.32 14.469 1 25.06 169 SER A CA 1
ATOM 1339 C C . SER A 1 169 ? -25.656 3.562 15.461 1 25.06 169 SER A C 1
ATOM 1341 O O . SER A 1 169 ? -26.125 2.621 16.109 1 25.06 169 SER A O 1
ATOM 1343 N N . PHE A 1 170 ? -24.344 3.711 15.469 1 23.95 170 PHE A N 1
ATOM 1344 C CA . PHE A 1 170 ? -23.797 2.709 16.375 1 23.95 170 PHE A CA 1
ATOM 1345 C C . PHE A 1 170 ? -23.969 3.146 17.828 1 23.95 170 PHE A C 1
ATOM 1347 O O . PHE A 1 170 ? -23.438 2.516 18.75 1 23.95 170 PHE A O 1
ATOM 1354 N N . ARG A 1 171 ? -24.562 4.449 18.109 1 25.14 171 ARG A N 1
ATOM 1355 C CA . ARG A 1 171 ? -24.547 4.742 19.547 1 25.14 171 ARG A CA 1
ATOM 1356 C C . ARG A 1 171 ? -25.438 3.77 20.312 1 25.14 171 ARG A C 1
ATOM 1358 O O . ARG A 1 171 ? -25.031 3.223 21.328 1 25.14 171 ARG A O 1
ATOM 1365 N N . HIS A 1 172 ? -26.812 4.023 20.266 1 23.86 172 HIS A N 1
ATOM 1366 C CA . HIS A 1 172 ? -27.688 4.176 21.406 1 23.86 172 HIS A CA 1
ATOM 1367 C C . HIS A 1 172 ? -28.156 2.82 21.938 1 23.86 172 HIS A C 1
ATOM 1369 O O . HIS A 1 172 ? -29.062 2.744 22.766 1 23.86 172 HIS A O 1
ATOM 1375 N N . ASN A 1 173 ? -27.766 1.642 21.656 1 23.98 173 ASN A N 1
ATOM 1376 C CA . ASN A 1 173 ? -28.594 0.685 22.375 1 23.98 173 ASN A CA 1
ATOM 1377 C C . ASN A 1 173 ? -28.406 0.817 23.891 1 23.98 173 ASN A C 1
ATOM 1379 O O . ASN A 1 173 ? -27.688 0.033 24.5 1 23.98 173 ASN A O 1
ATOM 1383 N N . GLY A 1 174 ? -28.125 2.027 24.562 1 21.25 174 GLY A N 1
ATOM 1384 C CA . GLY A 1 174 ? -28.406 1.98 25.984 1 21.25 174 GLY A CA 1
ATOM 1385 C C . GLY A 1 174 ? -29.859 1.616 26.297 1 21.25 174 GLY A C 1
ATOM 1386 O O . GLY A 1 174 ? -30.719 1.664 25.422 1 21.25 174 GLY A O 1
ATOM 1387 N N . CYS A 1 175 ? -30.297 1.397 27.828 1 25.75 175 CYS A N 1
ATOM 1388 C CA . CYS A 1 175 ? -31.188 0.982 28.906 1 25.75 175 CYS A CA 1
ATOM 1389 C C . CYS A 1 175 ? -32.5 1.779 28.875 1 25.75 175 CYS A C 1
ATOM 1391 O O . CYS A 1 175 ? -33.438 1.462 29.594 1 25.75 175 CYS A O 1
ATOM 1393 N N . CYS A 1 176 ? -32.656 3.066 28.328 1 25.17 176 CYS A N 1
ATOM 1394 C CA . CYS A 1 176 ? -33.781 3.691 29 1 25.17 176 CYS A CA 1
ATOM 1395 C C . CYS A 1 176 ? -35.094 3 28.609 1 25.17 176 CYS A C 1
ATOM 1397 O O . CYS A 1 176 ? -35.562 3.129 27.484 1 25.17 176 CYS A O 1
ATOM 1399 N N . GLY A 1 177 ? -35.344 1.59 28.844 1 21.08 177 GLY A N 1
ATOM 1400 C CA . GLY A 1 177 ? -36.688 1.049 29 1 21.08 177 GLY A CA 1
ATOM 1401 C C . GLY A 1 177 ? -37.562 1.921 29.859 1 21.08 177 GLY A C 1
ATOM 1402 O O . GLY A 1 177 ? -38.812 1.765 29.859 1 21.08 177 GLY A O 1
ATOM 1403 N N . SER A 1 178 ? -37.438 3.01 30.609 1 21.16 178 SER A N 1
ATOM 1404 C CA . SER A 1 178 ? -38.812 3.281 31.047 1 21.16 178 SER A CA 1
ATOM 1405 C C . SER A 1 178 ? -39.656 3.803 29.891 1 21.16 178 SER A C 1
ATOM 1407 O O . SER A 1 178 ? -39.125 4.406 28.953 1 21.16 178 SER A O 1
ATOM 1409 N N . MET B 1 1 ? -12.469 23.734 27.109 1 28.62 1 MET B N 1
ATOM 1410 C CA . MET B 1 1 ? -12.891 23.672 25.703 1 28.62 1 MET B CA 1
ATOM 1411 C C . MET B 1 1 ? -12.406 22.375 25.047 1 28.62 1 MET B C 1
ATOM 1413 O O . MET B 1 1 ? -11.203 22.109 25.016 1 28.62 1 MET B O 1
ATOM 1417 N N . ALA B 1 2 ? -13.102 21.375 25.047 1 35.78 2 ALA B N 1
ATOM 1418 C CA . ALA B 1 2 ? -12.781 20 24.688 1 35.78 2 ALA B CA 1
ATOM 1419 C C . ALA B 1 2 ? -12.234 19.906 23.266 1 35.78 2 ALA B C 1
ATOM 1421 O O . ALA B 1 2 ? -12.922 20.25 22.312 1 35.78 2 ALA B O 1
ATOM 1422 N N . ASN B 1 3 ? -11.008 20.203 23 1 44.09 3 ASN B N 1
ATOM 1423 C CA . ASN B 1 3 ? -10.383 20.141 21.672 1 44.09 3 ASN B CA 1
ATOM 1424 C C . ASN B 1 3 ? -10.68 18.812 20.984 1 44.09 3 ASN B C 1
ATOM 1426 O O . ASN B 1 3 ? -10.18 17.766 21.391 1 44.09 3 ASN B O 1
ATOM 1430 N N . THR B 1 4 ? -11.945 18.609 20.672 1 42.41 4 THR B N 1
ATOM 1431 C CA . THR B 1 4 ? -12.469 17.438 19.984 1 42.41 4 THR B CA 1
ATOM 1432 C C . THR B 1 4 ? -11.609 17.094 18.766 1 42.41 4 THR B C 1
ATOM 1434 O O . THR B 1 4 ? -11.422 17.938 17.891 1 42.41 4 THR B O 1
ATOM 1437 N N . SER B 1 5 ? -10.641 16.344 19.031 1 49.38 5 SER B N 1
ATOM 1438 C CA . SER B 1 5 ? -9.82 15.82 17.953 1 49.38 5 SER B CA 1
ATOM 1439 C C . SER B 1 5 ? -10.68 15.234 16.828 1 49.38 5 SER B C 1
ATOM 1441 O O . SER B 1 5 ? -11.531 14.383 17.078 1 49.38 5 SER B O 1
ATOM 1443 N N . ASN B 1 6 ? -11.227 16.031 15.914 1 54.34 6 ASN B N 1
ATOM 1444 C CA . ASN B 1 6 ? -11.93 15.477 14.766 1 54.34 6 ASN B CA 1
ATOM 1445 C C . ASN B 1 6 ? -11 14.641 13.898 1 54.34 6 ASN B C 1
ATOM 1447 O O . ASN B 1 6 ? -10.289 15.18 13.039 1 54.34 6 ASN B O 1
ATOM 1451 N N . ASP B 1 7 ? -10.773 13.516 14.43 1 64.19 7 ASP B N 1
ATOM 1452 C CA . ASP B 1 7 ? -9.992 12.594 13.609 1 64.19 7 ASP B CA 1
ATOM 1453 C C . ASP B 1 7 ? -10.695 12.305 12.289 1 64.19 7 ASP B C 1
ATOM 1455 O O . ASP B 1 7 ? -11.922 12.227 12.234 1 64.19 7 ASP B O 1
ATOM 1459 N N . GLU B 1 8 ? -10.008 12.703 11.25 1 71.12 8 GLU B N 1
ATOM 1460 C CA . GLU B 1 8 ? -10.492 12.359 9.914 1 71.12 8 GLU B CA 1
ATOM 1461 C C . GLU B 1 8 ? -9.891 11.039 9.438 1 71.12 8 GLU B C 1
ATOM 1463 O O . GLU B 1 8 ? -8.789 10.664 9.836 1 71.12 8 GLU B O 1
ATOM 1468 N N . ASP B 1 9 ? -10.789 10.219 8.766 1 64.62 9 ASP B N 1
ATOM 1469 C CA . ASP B 1 9 ? -10.312 8.93 8.281 1 64.62 9 ASP B CA 1
ATOM 1470 C C . ASP B 1 9 ? -10.484 8.805 6.766 1 64.62 9 ASP B C 1
ATOM 1472 O O . ASP B 1 9 ? -11.281 9.539 6.168 1 64.62 9 ASP B O 1
ATOM 1476 N N . CYS B 1 10 ? -9.547 8.117 6.129 1 60.53 10 CYS B N 1
ATOM 1477 C CA . CYS B 1 10 ? -9.609 7.773 4.711 1 60.53 10 CYS B CA 1
ATOM 1478 C C . CYS B 1 10 ? -9.352 6.289 4.496 1 60.53 10 CYS B C 1
ATOM 1480 O O . CYS B 1 10 ? -8.445 5.715 5.105 1 60.53 10 CYS B O 1
ATOM 1482 N N . ASP B 1 11 ? -10.336 5.66 3.668 1 59.62 11 ASP B N 1
ATOM 1483 C CA . ASP B 1 11 ? -10.156 4.273 3.246 1 59.62 11 ASP B CA 1
ATOM 1484 C C . ASP B 1 11 ? -9.594 4.199 1.826 1 59.62 11 ASP B C 1
ATOM 1486 O O . ASP B 1 11 ? -10.008 4.965 0.95 1 59.62 11 ASP B O 1
ATOM 1490 N N . TYR B 1 12 ? -8.531 3.486 1.757 1 59.59 12 TYR B N 1
ATOM 1491 C CA . TYR B 1 12 ? -7.965 3.246 0.433 1 59.59 12 TYR B CA 1
ATOM 1492 C C . TYR B 1 12 ? -8.125 1.784 0.03 1 59.59 12 TYR B C 1
ATOM 1494 O O . TYR B 1 12 ? -7.828 0.881 0.815 1 59.59 12 TYR B O 1
ATOM 1502 N N . LEU B 1 13 ? -8.836 1.677 -1.205 1 59 13 LEU B N 1
ATOM 1503 C CA . LEU B 1 13 ? -9.07 0.332 -1.72 1 59 13 LEU B CA 1
ATOM 1504 C C . LEU B 1 13 ? -8.164 0.041 -2.912 1 59 13 LEU B C 1
ATOM 1506 O O . LEU B 1 13 ? -8.047 0.862 -3.824 1 59 13 LEU B O 1
ATOM 1510 N N . PHE B 1 14 ? -7.359 -0.992 -2.773 1 59.53 14 PHE B N 1
ATOM 1511 C CA . PHE B 1 14 ? -6.625 -1.517 -3.918 1 59.53 14 PHE B CA 1
ATOM 1512 C C . PHE B 1 14 ? -7.234 -2.83 -4.398 1 59.53 14 PHE B C 1
ATOM 1514 O O . PHE B 1 14 ? -7.676 -3.646 -3.588 1 59.53 14 PHE B O 1
A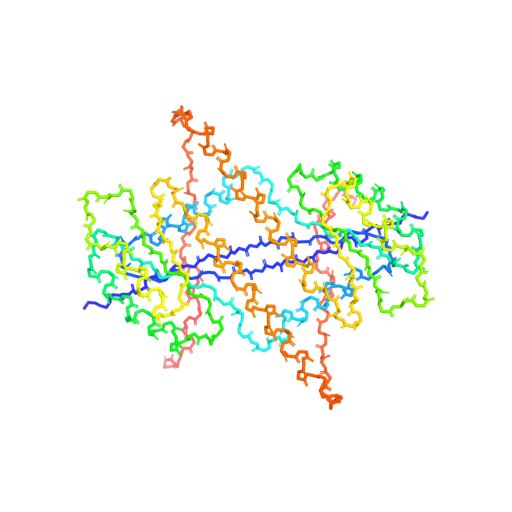TOM 1521 N N . LYS B 1 15 ? -7.418 -2.873 -5.816 1 64.56 15 LYS B N 1
ATOM 1522 C CA . LYS B 1 15 ? -7.898 -4.117 -6.406 1 64.56 15 LYS B CA 1
ATOM 1523 C C . LYS B 1 15 ? -6.758 -4.891 -7.066 1 64.56 15 LYS B C 1
ATOM 1525 O O . LYS B 1 15 ? -5.93 -4.305 -7.77 1 64.56 15 LYS B O 1
ATOM 1530 N N . THR B 1 16 ? -6.598 -6.113 -6.688 1 75.56 16 THR B N 1
ATOM 1531 C CA . THR B 1 16 ? -5.625 -7.008 -7.301 1 75.56 16 THR B CA 1
ATOM 1532 C C . THR B 1 16 ? -6.328 -8.133 -8.055 1 75.56 16 THR B C 1
ATOM 1534 O O . THR B 1 16 ? -7.316 -8.688 -7.574 1 75.56 16 THR B O 1
ATOM 1537 N N . VAL B 1 17 ? -5.898 -8.406 -9.305 1 81.31 17 VAL B N 1
ATOM 1538 C CA . VAL B 1 17 ? -6.449 -9.492 -10.102 1 81.31 17 VAL B CA 1
ATOM 1539 C C . VAL B 1 17 ? -5.363 -10.539 -10.367 1 81.31 17 VAL B C 1
ATOM 1541 O O . VAL B 1 17 ? -4.219 -10.188 -10.664 1 81.31 17 VAL B O 1
ATOM 1544 N N . LEU B 1 18 ? -5.695 -11.781 -10.062 1 90.44 18 LEU B N 1
ATOM 1545 C CA . LEU B 1 18 ? -4.793 -12.883 -10.406 1 90.44 18 LEU B CA 1
ATOM 1546 C C . LEU B 1 18 ? -5.207 -13.531 -11.719 1 90.44 18 LEU B C 1
ATOM 1548 O O . LEU B 1 18 ? -6.379 -13.859 -11.914 1 90.44 18 LEU B O 1
ATOM 1552 N N . VAL B 1 19 ? -4.203 -13.594 -12.703 1 90.81 19 VAL B N 1
ATOM 1553 C CA . VAL B 1 19 ? -4.434 -14.125 -14.047 1 90.81 19 VAL B CA 1
ATOM 1554 C C . VAL B 1 19 ? -3.469 -15.273 -14.312 1 90.81 19 VAL B C 1
ATOM 1556 O O . VAL B 1 19 ? -2.289 -15.203 -13.961 1 90.81 19 VAL B O 1
ATOM 1559 N N . GLY B 1 20 ? -3.938 -16.281 -14.945 1 93.56 20 GLY B N 1
ATOM 1560 C CA . GLY B 1 20 ? -3.168 -17.469 -15.289 1 93.56 20 GLY B CA 1
ATOM 1561 C C . GLY B 1 20 ? -4.035 -18.688 -15.594 1 93.56 20 GLY B C 1
ATOM 1562 O O . GLY B 1 20 ? -5.258 -18.625 -15.453 1 93.56 20 GLY B O 1
ATOM 1563 N N . ASP B 1 21 ? -3.332 -19.766 -15.969 1 94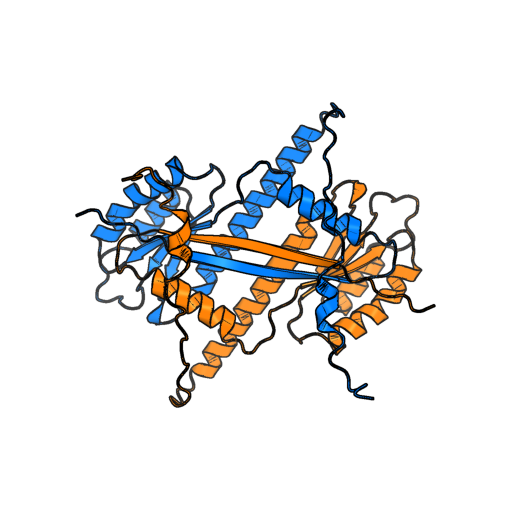.12 21 ASP B N 1
ATOM 1564 C CA . ASP B 1 21 ? -4.039 -21 -16.297 1 94.12 21 ASP B CA 1
ATOM 1565 C C . ASP B 1 21 ? -4.738 -21.578 -15.062 1 94.12 21 ASP B C 1
ATOM 1567 O O . ASP B 1 21 ? -4.449 -21.172 -13.938 1 94.12 21 ASP B O 1
ATOM 1571 N N . SER B 1 22 ? -5.695 -22.469 -15.328 1 91.12 22 SER B N 1
ATOM 1572 C CA . SER B 1 22 ? -6.348 -23.203 -14.242 1 91.12 22 SER B CA 1
ATOM 1573 C C . SER B 1 22 ? -5.348 -24.031 -13.445 1 91.12 22 SER B C 1
ATOM 1575 O O . SER B 1 22 ? -4.379 -24.547 -14.008 1 91.12 22 SER B O 1
ATOM 1577 N N . ALA B 1 23 ? -5.516 -24.078 -12.117 1 94.31 23 ALA B N 1
ATOM 1578 C CA . ALA B 1 23 ? -4.824 -24.969 -11.203 1 94.31 23 ALA B CA 1
ATOM 1579 C C . ALA B 1 23 ? -3.375 -24.531 -10.992 1 94.31 23 ALA B C 1
ATOM 1581 O O . ALA B 1 23 ? -2.545 -25.328 -10.531 1 94.31 23 ALA B O 1
ATOM 1582 N N . VAL B 1 24 ? -3.062 -23.281 -11.414 1 96.69 24 VAL B N 1
ATOM 1583 C CA . VAL B 1 24 ? -1.694 -22.844 -11.172 1 96.69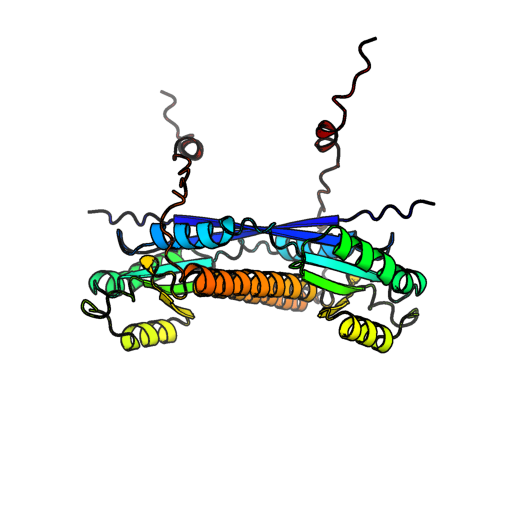 24 VAL B CA 1
ATOM 1584 C C . VAL B 1 24 ? -1.54 -22.391 -9.727 1 96.69 24 VAL B C 1
ATOM 1586 O O . VAL B 1 24 ? -0.421 -22.219 -9.234 1 96.69 24 VAL B O 1
ATOM 1589 N N . GLY B 1 25 ? -2.686 -22.125 -8.977 1 94.88 25 GLY B N 1
ATOM 1590 C CA . GLY B 1 25 ? -2.639 -21.797 -7.562 1 94.88 25 GLY B CA 1
ATOM 1591 C C . GLY B 1 25 ? -3.08 -20.375 -7.27 1 94.88 25 GLY B C 1
ATOM 1592 O O . GLY B 1 25 ? -2.713 -19.797 -6.238 1 94.88 25 GLY B O 1
ATOM 1593 N N . LYS B 1 26 ? -3.848 -19.812 -8.172 1 90.25 26 LYS B N 1
ATOM 1594 C CA . LYS B 1 26 ? -4.332 -18.438 -7.984 1 90.25 26 LYS B CA 1
ATOM 1595 C C . LYS B 1 26 ? -5.148 -18.328 -6.699 1 90.25 26 LYS B C 1
ATOM 1597 O O . LYS B 1 26 ? -4.91 -17.422 -5.887 1 90.25 26 LYS B O 1
ATOM 1602 N N . SER B 1 27 ? -6.027 -19.281 -6.535 1 84.19 27 SER B N 1
ATOM 1603 C CA . SER B 1 27 ? -6.895 -19.266 -5.363 1 84.19 27 SER B CA 1
ATOM 1604 C C . SER B 1 27 ? -6.098 -19.5 -4.082 1 84.19 27 SER B C 1
ATOM 1606 O O . SER B 1 27 ? -6.363 -18.859 -3.057 1 84.19 27 SER B O 1
ATOM 1608 N N . ASN B 1 28 ? -5.125 -20.375 -4.215 1 89.88 28 ASN B N 1
ATOM 1609 C CA . ASN B 1 28 ? -4.305 -20.656 -3.041 1 89.88 28 ASN B CA 1
ATOM 1610 C C . ASN B 1 28 ? -3.441 -19.453 -2.662 1 89.88 28 ASN B C 1
ATOM 1612 O O . ASN B 1 28 ? -3.23 -19.188 -1.478 1 89.88 28 ASN B O 1
ATOM 1616 N N . LEU B 1 29 ? -2.986 -18.734 -3.674 1 90.12 29 LEU B N 1
ATOM 1617 C CA . LEU B 1 29 ? -2.205 -17.531 -3.416 1 90.12 29 LEU B CA 1
ATOM 1618 C C . LEU B 1 29 ? -3.055 -16.469 -2.729 1 90.12 29 LEU B C 1
ATOM 1620 O O . LEU B 1 29 ? -2.631 -15.883 -1.732 1 90.12 29 LEU B O 1
ATOM 1624 N N . LEU B 1 30 ? -4.266 -16.297 -3.232 1 82.38 30 LEU B N 1
ATOM 1625 C CA . LEU B 1 30 ? -5.18 -15.312 -2.67 1 82.38 30 LEU B CA 1
ATOM 1626 C C . LEU B 1 30 ? -5.574 -15.68 -1.244 1 82.38 30 LEU B C 1
ATOM 1628 O O . LEU B 1 30 ? -5.59 -14.828 -0.356 1 82.38 30 LEU B O 1
ATOM 1632 N N . SER B 1 31 ? -5.879 -16.922 -1.09 1 80.56 31 SER B N 1
ATOM 1633 C CA . SER B 1 31 ? -6.293 -17.406 0.225 1 80.56 31 SER B CA 1
ATOM 1634 C C . SER B 1 31 ? -5.176 -17.25 1.25 1 80.56 31 SER B C 1
ATOM 1636 O O . SER B 1 31 ? -5.418 -16.797 2.375 1 80.56 31 SER B O 1
ATOM 1638 N N . ARG B 1 32 ? -3.963 -17.609 0.875 1 78.31 32 ARG B N 1
ATOM 1639 C CA . ARG B 1 32 ? -2.811 -17.484 1.76 1 78.31 32 ARG B CA 1
ATOM 1640 C C . ARG B 1 32 ? -2.568 -16.031 2.133 1 78.31 32 ARG B C 1
ATOM 1642 O O . ARG B 1 32 ? -2.314 -15.711 3.297 1 78.31 32 ARG B O 1
ATOM 1649 N N . PHE B 1 33 ? -2.711 -15.258 1.152 1 75.69 33 PHE B N 1
ATOM 1650 C CA . PHE B 1 33 ? -2.527 -13.836 1.402 1 75.69 33 PHE B CA 1
ATOM 1651 C C . PHE B 1 33 ? -3.59 -13.312 2.361 1 75.69 33 PHE B C 1
ATOM 1653 O O . PHE B 1 33 ? -3.275 -12.578 3.303 1 75.69 33 PHE B O 1
ATOM 1660 N N . ALA B 1 34 ? -4.754 -13.672 2.023 1 67.5 34 ALA B N 1
ATOM 1661 C CA . ALA B 1 34 ? -5.875 -13.219 2.844 1 67.5 34 ALA B CA 1
ATOM 1662 C C . ALA B 1 34 ? -5.75 -13.734 4.273 1 67.5 34 ALA B C 1
ATOM 1664 O O . ALA B 1 34 ? -6.062 -13.023 5.23 1 67.5 34 ALA B O 1
ATOM 1665 N N . LYS B 1 35 ? -5.434 -15 4.371 1 63.53 35 LYS B N 1
ATOM 1666 C CA . LYS B 1 35 ? -5.273 -15.609 5.688 1 63.53 35 LYS B CA 1
ATOM 1667 C C . LYS B 1 35 ? -4.156 -14.93 6.477 1 63.53 35 LYS B C 1
ATOM 1669 O O . LYS B 1 35 ? -4.277 -14.727 7.684 1 63.53 35 LYS B O 1
ATOM 1674 N N . ASP B 1 36 ? -3.084 -14.883 5.789 1 59.75 36 ASP B N 1
ATOM 1675 C CA . ASP B 1 36 ? -1.964 -14.219 6.445 1 59.75 36 ASP B CA 1
ATOM 1676 C C . ASP B 1 36 ? -2.336 -12.797 6.855 1 59.75 36 ASP B C 1
ATOM 1678 O O . ASP B 1 36 ? -1.916 -12.32 7.914 1 59.75 36 ASP B O 1
ATOM 1682 N N . GLU B 1 37 ? -3.062 -12.172 6.008 1 53.28 37 GLU B N 1
ATOM 1683 C CA . GLU B 1 37 ? -3.543 -10.836 6.336 1 53.28 37 GLU B CA 1
ATOM 1684 C C . GLU B 1 37 ? -4.578 -10.883 7.457 1 53.28 37 GLU B C 1
ATOM 1686 O O . GLU B 1 37 ? -4.59 -10.016 8.336 1 53.28 37 GLU B O 1
ATOM 1691 N N . PHE B 1 38 ? -5.578 -11.891 7.43 1 40.66 38 PHE B N 1
ATOM 1692 C CA . PHE B 1 38 ? -6.625 -12.023 8.438 1 40.66 38 PHE B CA 1
ATOM 1693 C C . PHE B 1 38 ? -6.094 -12.734 9.68 1 40.66 38 PHE B C 1
ATOM 1695 O O . PHE B 1 38 ? -6.715 -12.68 10.742 1 40.66 38 PHE B O 1
ATOM 1702 N N . PHE B 1 39 ? -5.383 -13.812 9.516 1 40.94 39 PHE B N 1
ATOM 1703 C CA . PHE B 1 39 ? -4.957 -14.477 10.742 1 40.94 39 PHE B CA 1
ATOM 1704 C C . PHE B 1 39 ? -4.434 -13.469 11.758 1 40.94 39 PHE B C 1
ATOM 1706 O O . PHE B 1 39 ? -4.121 -13.82 12.891 1 40.94 39 PHE B O 1
ATOM 1713 N N . LEU B 1 40 ? -3.768 -12.602 11.398 1 36.72 40 LEU B N 1
ATOM 1714 C CA . LEU B 1 40 ? -3.373 -11.867 12.594 1 36.72 40 LEU B CA 1
ATOM 1715 C C . LEU B 1 40 ? -4.598 -11.438 13.398 1 36.72 40 LEU B C 1
ATOM 1717 O O . LEU B 1 40 ? -5.527 -10.836 12.852 1 36.72 40 LEU B O 1
ATOM 1721 N N . ASP B 1 41 ? -5.145 -12.234 14.156 1 39.78 41 ASP B N 1
ATOM 1722 C CA . ASP B 1 41 ? -5.781 -11.672 15.344 1 39.78 41 ASP B CA 1
ATOM 1723 C C . ASP B 1 41 ? -5.395 -10.211 15.531 1 39.78 41 ASP B C 1
ATOM 1725 O O . ASP B 1 41 ? -5.672 -9.617 16.578 1 39.78 41 ASP B O 1
ATOM 1729 N N . SER B 1 42 ? -4.449 -9.797 14.82 1 44.16 42 SER B N 1
ATOM 1730 C CA . SER B 1 42 ? -3.908 -8.469 15.109 1 44.16 42 SER B CA 1
ATOM 1731 C C . SER B 1 42 ? -4.699 -7.383 14.391 1 44.16 42 SER B C 1
ATOM 1733 O O . SER B 1 42 ? -5.242 -7.617 13.305 1 44.16 42 SER B O 1
ATOM 1735 N N . LYS B 1 43 ? -5.395 -6.652 15.125 1 49.75 43 LYS B N 1
ATOM 1736 C CA . LYS B 1 43 ? -6.039 -5.402 14.734 1 49.75 43 LYS B CA 1
ATOM 1737 C C . LYS B 1 43 ? -5.395 -4.824 13.477 1 49.75 43 LYS B C 1
ATOM 1739 O O . LYS B 1 43 ? -4.188 -4.969 13.266 1 49.75 43 LYS B O 1
ATOM 1744 N N . PRO B 1 44 ? -6.238 -4.738 12.406 1 55.31 44 PRO B N 1
ATOM 1745 C CA . PRO B 1 44 ? -5.672 -4.082 11.219 1 55.31 44 PRO B CA 1
ATOM 1746 C C . PRO B 1 44 ? -4.633 -3.02 11.57 1 55.31 44 PRO B C 1
ATOM 1748 O O . PRO B 1 44 ? -4.77 -2.33 12.586 1 55.31 44 PRO B O 1
ATOM 1751 N N . THR B 1 45 ? -3.482 -3.254 10.961 1 62.38 45 THR B N 1
ATOM 1752 C CA . THR B 1 45 ? -2.506 -2.188 11.141 1 62.38 45 THR B CA 1
ATOM 1753 C C . THR B 1 45 ? -3.057 -0.858 10.633 1 62.38 45 THR B C 1
ATOM 1755 O O . THR B 1 45 ? -3.551 -0.775 9.508 1 62.38 45 THR B O 1
ATOM 1758 N N . ILE B 1 46 ? -3.42 0.003 11.531 1 68.56 46 ILE B N 1
ATOM 1759 C CA . ILE B 1 46 ? -3.938 1.334 11.234 1 68.56 46 ILE B CA 1
ATOM 1760 C C . ILE B 1 46 ? -2.783 2.328 11.133 1 68.56 46 ILE B C 1
ATOM 1762 O O . ILE B 1 46 ? -1.812 2.238 11.891 1 68.56 46 ILE B O 1
ATOM 1766 N N . GLY B 1 47 ? -2.807 3.037 10.023 1 82.12 47 GLY B N 1
ATOM 1767 C CA . GLY B 1 47 ? -1.893 4.164 9.938 1 82.12 47 GLY B CA 1
ATOM 1768 C C . GLY B 1 47 ? -2.504 5.469 10.422 1 82.12 47 GLY B C 1
ATOM 1769 O O . GLY B 1 47 ? -3.676 5.742 10.156 1 82.12 47 GLY B O 1
ATOM 1770 N N . ALA B 1 48 ? -1.772 6.203 11.273 1 86.31 48 ALA B N 1
ATOM 1771 C CA . ALA B 1 48 ? -2.211 7.508 11.766 1 86.31 48 ALA B CA 1
ATOM 1772 C C . ALA B 1 48 ? -1.25 8.609 11.32 1 86.31 48 ALA B C 1
ATOM 1774 O O . ALA B 1 48 ? -0.031 8.43 11.367 1 86.31 48 ALA B O 1
ATOM 1775 N N . MET B 1 49 ? -1.855 9.664 10.797 1 92.69 49 MET B N 1
ATOM 1776 C CA . MET B 1 49 ? -1.071 10.867 10.523 1 92.69 49 MET B CA 1
ATOM 1777 C C . MET B 1 49 ? -1.272 11.906 11.617 1 92.69 49 MET B C 1
ATOM 1779 O O . MET B 1 49 ? -2.395 12.359 11.859 1 92.69 49 MET B O 1
ATOM 1783 N N . LEU B 1 50 ? -0.181 12.148 12.352 1 95.06 50 LEU B N 1
ATOM 1784 C CA . LEU B 1 50 ? -0.158 13.203 13.359 1 95.06 50 LEU B CA 1
ATOM 1785 C C . LEU B 1 50 ? 0.181 14.555 12.727 1 95.06 50 LEU B C 1
ATOM 1787 O O . LEU B 1 50 ? 1.315 14.773 12.297 1 95.06 50 LEU B O 1
ATOM 1791 N N . VAL B 1 51 ? -0.801 15.453 12.711 1 97.19 51 VAL B N 1
ATOM 1792 C CA . VAL B 1 51 ? -0.66 16.656 11.914 1 97.19 51 VAL B CA 1
ATOM 1793 C C . VAL B 1 51 ? -0.565 17.875 12.828 1 97.19 51 VAL B C 1
ATOM 1795 O O . VAL B 1 51 ? -1.312 17.984 13.805 1 97.19 51 VAL B O 1
ATOM 1798 N N . TYR B 1 52 ? 0.431 18.781 12.57 1 98.25 52 TYR B N 1
ATOM 1799 C CA . TYR B 1 52 ? 0.487 20.094 13.195 1 98.25 52 TYR B CA 1
ATOM 1800 C C . TYR B 1 52 ? 0.645 21.203 12.148 1 98.25 52 TYR B C 1
ATOM 1802 O O . TYR B 1 52 ? 0.894 20.906 10.977 1 98.25 52 TYR B O 1
ATOM 1810 N N . ASP B 1 53 ? 0.344 22.391 12.539 1 98.5 53 ASP B N 1
ATOM 1811 C CA . ASP B 1 53 ? 0.473 23.594 11.727 1 98.5 53 ASP B CA 1
ATOM 1812 C C . ASP B 1 53 ? 1.809 24.281 11.984 1 98.5 53 ASP B C 1
ATOM 1814 O O . ASP B 1 53 ? 2.059 24.766 13.086 1 98.5 53 ASP B O 1
ATOM 1818 N N . ILE B 1 54 ? 2.631 24.328 10.969 1 98.69 54 ILE B N 1
ATOM 1819 C CA . ILE B 1 54 ? 3.98 24.844 11.195 1 98.69 54 ILE B CA 1
ATOM 1820 C C . ILE B 1 54 ? 3.916 26.312 11.633 1 98.69 54 ILE B C 1
ATOM 1822 O O . ILE B 1 54 ? 4.895 26.844 12.148 1 98.69 54 ILE B O 1
ATOM 1826 N N . THR B 1 55 ? 2.799 27.062 11.422 1 98.56 55 THR B N 1
ATOM 1827 C CA . THR B 1 55 ? 2.648 28.484 11.758 1 98.56 55 THR B CA 1
ATOM 1828 C C . THR B 1 55 ? 2.074 28.641 13.156 1 98.56 55 THR B C 1
ATOM 1830 O O . THR B 1 55 ? 1.933 29.766 13.648 1 98.56 55 THR B O 1
ATOM 1833 N N . ARG B 1 56 ? 1.745 27.594 13.828 1 98.31 56 ARG B N 1
ATOM 1834 C CA . ARG B 1 56 ? 1.141 27.625 15.156 1 98.31 56 ARG B CA 1
ATOM 1835 C C . ARG B 1 56 ? 1.852 26.672 16.109 1 98.31 56 ARG B C 1
ATOM 1837 O O . ARG B 1 56 ? 1.487 25.5 16.188 1 98.31 56 ARG B O 1
ATOM 1844 N N . ARG B 1 57 ? 2.766 27.156 16.906 1 98 57 ARG B N 1
ATOM 1845 C CA . ARG B 1 57 ? 3.613 26.344 17.781 1 98 57 ARG B CA 1
ATOM 1846 C C . ARG B 1 57 ? 2.775 25.562 18.781 1 98 57 ARG B C 1
ATOM 1848 O O . ARG B 1 57 ? 3.082 24.406 19.078 1 98 57 ARG B O 1
ATOM 1855 N N . PRO B 1 58 ? 1.646 26.109 19.266 1 98.06 58 PRO B N 1
ATOM 1856 C CA . PRO B 1 58 ? 0.85 25.312 20.219 1 98.06 58 PRO B CA 1
ATOM 1857 C C . PRO B 1 58 ? 0.379 23.984 19.625 1 98.06 58 PRO B C 1
ATOM 1859 O O . PRO B 1 58 ? 0.266 23 20.344 1 98.06 58 PRO B O 1
ATOM 1862 N N . THR B 1 59 ? 0.108 23.938 18.359 1 97.62 59 THR B N 1
ATOM 1863 C CA . THR B 1 59 ? -0.331 22.703 17.734 1 97.62 59 THR B CA 1
ATOM 1864 C C . THR B 1 59 ? 0.78 21.656 17.766 1 97.62 59 THR B C 1
ATOM 1866 O O . THR B 1 59 ? 0.508 20.453 17.844 1 97.62 59 THR B O 1
ATOM 1869 N N . PHE B 1 60 ? 1.982 22.078 17.703 1 98.12 60 PHE B N 1
ATOM 1870 C CA . PHE B 1 60 ? 3.137 21.188 17.812 1 98.12 60 PHE B CA 1
ATOM 1871 C C . PHE B 1 60 ? 3.305 20.688 19.234 1 98.12 60 PHE B C 1
ATOM 1873 O O . PHE B 1 60 ? 3.543 19.5 19.453 1 98.12 60 PHE B O 1
ATOM 1880 N N . GLU B 1 61 ? 3.174 21.578 20.094 1 97.44 61 GLU B N 1
ATOM 1881 C CA . GLU B 1 61 ? 3.314 21.219 21.5 1 97.44 61 GLU B CA 1
ATOM 1882 C C . GLU B 1 61 ? 2.25 20.203 21.922 1 97.44 61 GLU B C 1
ATOM 1884 O O . GLU B 1 61 ? 2.504 19.344 22.766 1 97.44 61 GLU B O 1
ATOM 1889 N N . ASN B 1 62 ? 1.106 20.297 21.375 1 96.38 62 ASN B N 1
ATOM 1890 C CA . ASN B 1 62 ? -0.01 19.422 21.719 1 96.38 62 ASN B CA 1
ATOM 1891 C C . ASN B 1 62 ? 0.188 18.016 21.156 1 96.38 62 ASN B C 1
ATOM 1893 O O . ASN B 1 62 ? -0.537 17.094 21.531 1 96.38 62 ASN B O 1
ATOM 1897 N N . LEU B 1 63 ? 1.186 17.781 20.266 1 95.94 63 LEU B N 1
ATOM 1898 C CA . LEU B 1 63 ? 1.411 16.484 19.641 1 95.94 63 LEU B CA 1
ATOM 1899 C C . LEU B 1 63 ? 1.675 15.414 20.688 1 95.94 63 LEU B C 1
ATOM 1901 O O . LEU B 1 63 ? 1.314 14.25 20.5 1 95.94 63 LEU B O 1
ATOM 1905 N N . THR B 1 64 ? 2.34 15.844 21.703 1 93.38 64 THR B N 1
ATOM 1906 C CA . THR B 1 64 ? 2.672 14.891 22.75 1 93.38 64 THR B CA 1
ATOM 1907 C C . THR B 1 64 ? 1.409 14.234 23.312 1 93.38 64 THR B C 1
ATOM 1909 O O . THR B 1 64 ? 1.373 13.023 23.516 1 93.38 64 THR B O 1
ATOM 1912 N N . LYS B 1 65 ? 0.431 15.055 23.547 1 92.56 65 LYS B N 1
ATOM 1913 C CA . LYS B 1 65 ? -0.845 14.547 24.031 1 92.56 65 LYS B CA 1
ATOM 1914 C C . LYS B 1 65 ? -1.488 13.602 23.016 1 92.56 65 LYS B C 1
ATOM 1916 O O . LYS B 1 65 ? -1.953 12.516 23.375 1 92.56 65 LYS B O 1
ATOM 1921 N N . TRP B 1 66 ? -1.511 14 21.812 1 90.75 66 TRP B N 1
ATOM 1922 C CA . TRP B 1 66 ? -2.1 13.188 20.75 1 90.75 66 TRP B CA 1
ATOM 1923 C C . TRP B 1 66 ? -1.356 11.867 20.594 1 90.75 66 TRP B C 1
ATOM 1925 O O . TRP B 1 66 ? -1.976 10.812 20.406 1 90.75 66 TRP B O 1
ATOM 1935 N N . LEU B 1 67 ? -0.076 11.969 20.656 1 91.75 67 LEU B N 1
ATOM 1936 C CA . LEU B 1 67 ? 0.751 10.773 20.547 1 91.75 67 LEU B CA 1
ATOM 1937 C C . LEU B 1 67 ? 0.45 9.797 21.688 1 91.75 67 LEU B C 1
ATOM 1939 O O . LEU B 1 67 ? 0.348 8.594 21.469 1 91.75 67 LEU B O 1
ATOM 1943 N N . HIS B 1 68 ? 0.308 10.359 22.828 1 88.88 68 HIS B N 1
ATOM 1944 C CA . HIS B 1 68 ? -0.026 9.539 23.984 1 88.88 68 HIS B CA 1
ATOM 1945 C C . HIS B 1 68 ? -1.368 8.836 23.797 1 88.88 68 HIS B C 1
ATOM 1947 O O . HIS B 1 68 ? -1.495 7.645 24.078 1 88.88 68 HIS B O 1
ATOM 1953 N N . GLU B 1 69 ? -2.311 9.539 23.344 1 83.44 69 GLU B N 1
ATOM 1954 C CA . GLU B 1 69 ? -3.635 8.977 23.109 1 83.44 69 GLU B CA 1
ATOM 1955 C C . GLU B 1 69 ? -3.578 7.863 22.062 1 83.44 69 GLU B C 1
ATOM 1957 O O . GLU B 1 69 ? -4.211 6.82 22.219 1 83.44 69 GLU B O 1
ATOM 1962 N N . LEU B 1 70 ? -2.824 8.133 20.969 1 83.75 70 LEU B N 1
ATOM 1963 C CA . LEU B 1 70 ? -2.688 7.133 19.922 1 83.75 70 LEU B CA 1
ATOM 1964 C C . LEU B 1 70 ? -2.047 5.855 20.453 1 83.75 70 LEU B C 1
ATOM 1966 O O . LEU B 1 70 ? -2.471 4.75 20.109 1 83.75 70 LEU B O 1
ATOM 1970 N N . ARG B 1 71 ? -1.055 5.996 21.234 1 84.31 71 ARG B N 1
ATOM 1971 C CA . ARG B 1 71 ? -0.325 4.844 21.75 1 84.31 71 ARG B CA 1
ATOM 1972 C C . ARG B 1 71 ? -1.133 4.117 22.828 1 84.31 71 ARG B C 1
ATOM 1974 O O . ARG B 1 71 ? -1.029 2.896 22.969 1 84.31 71 ARG B O 1
ATOM 1981 N N . GLU B 1 72 ? -1.835 4.883 23.578 1 79.44 72 GLU B N 1
ATOM 1982 C CA . GLU B 1 72 ? -2.658 4.289 24.625 1 79.44 72 GLU B CA 1
ATOM 1983 C C . GLU B 1 72 ? -3.789 3.453 24.031 1 79.44 72 GLU B C 1
ATOM 1985 O O . GLU B 1 72 ? -4.094 2.369 24.531 1 79.44 72 GLU B O 1
ATOM 1990 N N . PHE B 1 73 ? -4.418 3.967 23 1 66.69 73 PHE B N 1
ATOM 1991 C CA . PHE B 1 73 ? -5.617 3.33 22.469 1 66.69 73 PHE B CA 1
ATOM 1992 C C . PHE B 1 73 ? -5.293 2.508 21.219 1 66.69 73 PHE B C 1
ATOM 1994 O O . PHE B 1 73 ? -6.098 1.683 20.797 1 66.69 73 PHE B O 1
ATOM 2001 N N . GLY B 1 74 ? -4.176 2.807 20.75 1 68.25 74 GLY B N 1
ATOM 2002 C CA . GLY B 1 74 ? -3.812 2.086 19.547 1 68.25 74 GLY B CA 1
ATOM 2003 C C . GLY B 1 74 ? -3.062 0.797 19.812 1 68.25 74 GLY B C 1
ATOM 2004 O O . GLY B 1 74 ? -2.809 0.456 20.969 1 68.25 74 GLY B O 1
ATOM 2005 N N . ASN B 1 75 ? -2.951 0.047 18.734 1 67.81 75 ASN B N 1
ATOM 2006 C CA . ASN B 1 75 ? -2.16 -1.174 18.844 1 67.81 75 ASN B CA 1
ATOM 2007 C C . ASN B 1 75 ? -0.667 -0.888 18.719 1 67.81 75 ASN B C 1
ATOM 2009 O O . ASN B 1 75 ? -0.274 0.167 18.219 1 67.81 75 ASN B O 1
ATOM 2013 N N . GLN B 1 76 ? 0.138 -1.702 19.359 1 67.94 76 GLN B N 1
ATOM 2014 C CA . GLN B 1 76 ? 1.591 -1.56 19.344 1 67.94 76 GLN B CA 1
ATOM 2015 C C . GLN B 1 76 ? 2.123 -1.494 17.906 1 67.94 76 GLN B C 1
ATOM 2017 O O . GLN B 1 76 ? 3.191 -0.93 17.672 1 67.94 76 GLN B O 1
ATOM 2022 N N . ASP B 1 77 ? 1.318 -1.865 17 1 68.75 77 ASP B N 1
ATOM 2023 C CA . ASP B 1 77 ? 1.809 -1.965 15.625 1 68.75 77 ASP B CA 1
ATOM 2024 C C . ASP B 1 77 ? 1.323 -0.788 14.781 1 68.75 77 ASP B C 1
ATOM 2026 O O . ASP B 1 77 ? 1.464 -0.794 13.555 1 68.75 77 ASP B O 1
ATOM 2030 N N . MET B 1 78 ? 0.784 0.182 15.484 1 76.44 78 MET B N 1
ATOM 2031 C CA . MET B 1 78 ? 0.269 1.324 14.734 1 76.44 78 MET B CA 1
ATOM 2032 C C . MET B 1 78 ? 1.407 2.111 14.094 1 76.44 78 MET B C 1
ATOM 2034 O O . MET B 1 78 ? 2.447 2.324 14.719 1 76.44 78 MET B O 1
ATOM 2038 N N . VAL B 1 79 ? 1.168 2.408 12.844 1 82.88 79 VAL B N 1
ATOM 2039 C CA . VAL B 1 79 ? 2.121 3.244 12.117 1 82.88 79 VAL B CA 1
ATOM 2040 C C . VAL B 1 79 ? 1.735 4.715 12.266 1 82.88 79 VAL B C 1
ATOM 2042 O O . VAL B 1 79 ? 0.595 5.094 11.992 1 82.88 79 VAL B O 1
ATOM 2045 N N . ILE B 1 80 ? 2.674 5.523 12.812 1 89.06 80 ILE B N 1
ATOM 2046 C CA . ILE B 1 80 ? 2.406 6.945 13 1 89.06 80 ILE B CA 1
ATOM 2047 C C . ILE B 1 80 ? 3.373 7.77 12.156 1 89.06 80 ILE B C 1
ATOM 2049 O O . ILE B 1 80 ? 4.582 7.535 12.18 1 89.06 80 ILE B O 1
ATOM 2053 N N . VAL B 1 81 ? 2.805 8.641 11.32 1 93.5 81 VAL B N 1
ATOM 2054 C CA . VAL B 1 81 ? 3.6 9.578 10.531 1 93.5 81 VAL B CA 1
ATOM 2055 C C . VAL B 1 81 ? 3.369 11 11.039 1 93.5 81 VAL B C 1
ATOM 2057 O O . VAL B 1 81 ? 2.225 11.445 11.164 1 93.5 81 VAL B O 1
ATOM 2060 N N . LEU B 1 82 ? 4.488 11.703 11.414 1 97 82 LEU B N 1
ATOM 2061 C CA . LEU B 1 82 ? 4.43 13.102 11.82 1 97 82 LEU B CA 1
ATOM 2062 C C . LEU B 1 82 ? 4.418 14.023 10.609 1 97 82 LEU B C 1
ATOM 2064 O O . LEU B 1 82 ? 5.281 13.914 9.734 1 97 82 LEU B O 1
ATOM 2068 N N . VAL B 1 83 ? 3.43 14.867 10.523 1 97.56 83 VAL B N 1
ATOM 2069 C CA . VAL B 1 83 ? 3.264 15.734 9.359 1 97.56 83 VAL B CA 1
ATOM 2070 C C . VAL B 1 83 ? 3.191 17.188 9.812 1 97.56 83 VAL B C 1
ATOM 2072 O O . VAL B 1 83 ? 2.301 17.562 10.578 1 97.56 83 VAL B O 1
ATOM 2075 N N . GLY B 1 84 ? 4.184 18.016 9.383 1 98.5 84 GLY B N 1
ATOM 2076 C CA . GLY B 1 84 ? 4.09 19.469 9.5 1 98.5 84 GLY B CA 1
ATOM 2077 C C . GLY B 1 84 ? 3.432 20.125 8.305 1 98.5 84 GLY B C 1
ATOM 2078 O O . GLY B 1 84 ? 4.047 20.25 7.242 1 98.5 84 GLY B O 1
ATOM 2079 N N . ASN B 1 85 ? 2.172 20.578 8.461 1 98.12 85 ASN B N 1
ATOM 2080 C CA . ASN B 1 85 ? 1.38 21.094 7.344 1 98.12 85 ASN B CA 1
ATOM 2081 C C . ASN B 1 85 ? 1.47 22.609 7.238 1 98.12 85 ASN B C 1
ATOM 2083 O O . ASN B 1 85 ? 1.959 23.266 8.156 1 98.12 85 ASN B O 1
ATOM 2087 N N . LYS B 1 86 ? 1.086 23.141 6.086 1 97.94 86 LYS B N 1
ATOM 2088 C CA . LYS B 1 86 ? 1.059 24.562 5.719 1 97.94 86 LYS B CA 1
ATOM 2089 C C . LYS B 1 86 ? 2.471 25.094 5.496 1 97.94 86 LYS B C 1
ATOM 2091 O O . LYS B 1 86 ? 2.789 26.203 5.922 1 97.94 86 LYS B O 1
ATOM 2096 N N . SER B 1 87 ? 3.297 24.203 4.949 1 97.62 87 SER B N 1
ATOM 2097 C CA . SER B 1 87 ? 4.699 24.547 4.73 1 97.62 87 SER B CA 1
ATOM 2098 C C . SER B 1 87 ? 4.844 25.625 3.658 1 97.62 87 SER B C 1
ATOM 2100 O O . SER B 1 87 ? 5.914 26.203 3.502 1 97.62 87 SER B O 1
ATOM 2102 N N . ASP B 1 88 ? 3.742 25.906 2.961 1 96.62 88 ASP B N 1
ATOM 2103 C CA . ASP B 1 88 ? 3.748 27.016 2.004 1 96.62 88 ASP B CA 1
ATOM 2104 C C . ASP B 1 88 ? 3.852 28.359 2.717 1 96.62 88 ASP B C 1
ATOM 2106 O O . ASP B 1 88 ? 4.262 29.359 2.117 1 96.62 88 ASP B O 1
ATOM 2110 N N . LEU B 1 89 ? 3.488 28.438 3.932 1 96.81 89 LEU B N 1
ATOM 2111 C CA . LEU B 1 89 ? 3.51 29.656 4.711 1 96.81 89 LEU B CA 1
ATOM 2112 C C . LEU B 1 89 ? 4.828 29.812 5.465 1 96.81 89 LEU B C 1
ATOM 2114 O O . LEU B 1 89 ? 4.836 29.969 6.688 1 96.81 89 LEU B O 1
ATOM 2118 N N . LYS B 1 90 ? 5.949 29.797 4.75 1 95.56 90 LYS B N 1
ATOM 2119 C CA . LYS B 1 90 ? 7.293 29.828 5.32 1 95.56 90 LYS B CA 1
ATOM 2120 C C . LYS B 1 90 ? 7.508 31.078 6.156 1 95.56 90 LYS B C 1
ATOM 2122 O O . LYS B 1 90 ? 8.172 31.047 7.191 1 95.56 90 LYS B O 1
ATOM 2127 N N . ASP B 1 91 ? 6.934 32.188 5.805 1 96.94 91 ASP B N 1
ATOM 2128 C CA . ASP B 1 91 ? 7.133 33.469 6.469 1 96.94 91 ASP B CA 1
ATOM 2129 C C . ASP B 1 91 ? 6.449 33.5 7.832 1 96.94 91 ASP B C 1
ATOM 2131 O O . ASP B 1 91 ? 6.77 34.344 8.68 1 96.94 91 ASP B O 1
ATOM 2135 N N . LEU B 1 92 ? 5.488 32.719 8.031 1 97.94 92 LEU B N 1
ATOM 2136 C CA . LEU B 1 92 ? 4.73 32.688 9.273 1 97.94 92 LEU B CA 1
ATOM 2137 C C . LEU B 1 92 ? 5.164 31.516 10.141 1 97.94 92 LEU B C 1
ATOM 2139 O O . LEU B 1 92 ? 4.531 31.219 11.156 1 97.94 92 LEU B O 1
ATOM 2143 N N . ARG B 1 93 ? 6.246 30.828 9.766 1 97.88 93 ARG B N 1
ATOM 2144 C CA . ARG B 1 93 ? 6.684 29.609 10.453 1 97.88 93 ARG B CA 1
ATOM 2145 C C . ARG B 1 93 ? 7.012 29.891 11.914 1 97.88 93 ARG B C 1
ATOM 2147 O O . ARG B 1 93 ? 7.723 30.844 12.219 1 97.88 93 ARG B O 1
ATOM 2154 N N . GLU B 1 94 ? 6.477 29.062 12.836 1 98.44 94 GLU B N 1
ATOM 2155 C CA . GLU B 1 94 ? 6.77 29.156 14.266 1 98.44 94 GLU B CA 1
ATOM 2156 C C . GLU B 1 94 ? 7.445 27.891 14.773 1 98.44 94 GLU B C 1
ATOM 2158 O O . GLU B 1 94 ? 8.016 27.875 15.867 1 98.44 94 GLU B O 1
ATOM 2163 N N . VAL B 1 95 ? 7.375 26.844 14.023 1 98.25 95 VAL B N 1
ATOM 2164 C CA . VAL B 1 95 ? 7.984 25.578 14.422 1 98.25 95 VAL B CA 1
ATOM 2165 C C . VAL B 1 95 ? 9.148 25.25 13.492 1 98.25 95 VAL B C 1
ATOM 2167 O O . VAL B 1 95 ? 8.953 25.016 12.297 1 98.25 95 VAL B O 1
ATOM 2170 N N . ASP B 1 96 ? 10.32 25.188 14.031 1 97.69 96 ASP B N 1
ATOM 2171 C CA . ASP B 1 96 ? 11.508 24.859 13.242 1 97.69 96 ASP B CA 1
ATOM 2172 C C . ASP B 1 96 ? 11.477 23.406 12.781 1 97.69 96 ASP B C 1
ATOM 2174 O O . ASP B 1 96 ? 11.078 22.516 13.547 1 97.69 96 ASP B O 1
ATOM 2178 N N . VAL B 1 97 ? 11.906 23.219 11.555 1 97.44 97 VAL B N 1
ATOM 2179 C CA . VAL B 1 97 ? 11.93 21.859 11 1 97.44 97 VAL B CA 1
ATOM 2180 C C . VAL B 1 97 ? 12.797 20.953 11.883 1 97.44 97 VAL B C 1
ATOM 2182 O O . VAL B 1 97 ? 12.477 19.781 12.078 1 97.44 97 VAL B O 1
ATOM 2185 N N . ASP B 1 98 ? 13.812 21.516 12.422 1 97.19 98 ASP B N 1
ATOM 2186 C CA . ASP B 1 98 ? 14.727 20.766 13.273 1 97.19 98 ASP B CA 1
ATOM 2187 C C . ASP B 1 98 ? 14.016 20.25 14.523 1 97.19 98 ASP B C 1
ATOM 2189 O O . ASP B 1 98 ? 14.297 19.156 15.008 1 97.19 98 ASP B O 1
ATOM 2193 N N . ASP B 1 99 ? 13.211 21.078 15.102 1 97.25 99 ASP B N 1
ATOM 2194 C CA . ASP B 1 99 ? 12.43 20.672 16.266 1 97.25 99 ASP B CA 1
ATOM 2195 C C . ASP B 1 99 ? 11.562 19.453 15.938 1 97.25 99 ASP B C 1
ATOM 2197 O O . ASP B 1 99 ? 11.5 18.5 16.719 1 97.25 99 ASP B O 1
ATOM 2201 N N . ALA B 1 100 ? 10.961 19.562 14.867 1 97.69 100 ALA B N 1
ATOM 2202 C CA . ALA B 1 100 ? 10.07 18.484 14.438 1 97.69 100 ALA B CA 1
ATOM 2203 C C . ALA B 1 100 ? 10.859 17.203 14.164 1 97.69 100 ALA B C 1
ATOM 2205 O O . ALA B 1 100 ? 10.43 16.109 14.523 1 97.69 100 ALA B O 1
ATOM 2206 N N . GLN B 1 101 ? 11.977 17.312 13.484 1 96.75 101 GLN B N 1
ATOM 2207 C CA . GLN B 1 101 ? 12.836 16.172 13.195 1 96.75 101 GLN B CA 1
ATOM 2208 C C . GLN B 1 101 ? 13.312 15.5 14.477 1 96.75 101 GLN B C 1
ATOM 2210 O O . GLN B 1 101 ? 13.359 14.273 14.562 1 96.75 101 GLN B O 1
ATOM 2215 N N . ARG B 1 102 ? 13.664 16.328 15.375 1 96.69 102 ARG B N 1
ATOM 2216 C CA . ARG B 1 102 ? 14.102 15.805 16.656 1 96.69 102 ARG B CA 1
ATOM 2217 C C . ARG B 1 102 ? 12.984 15.008 17.344 1 96.69 102 ARG B C 1
ATOM 2219 O O . ARG B 1 102 ? 13.227 13.914 17.859 1 96.69 102 ARG B O 1
ATOM 2226 N N . LEU B 1 103 ? 11.836 15.594 17.375 1 96.38 103 LEU B N 1
ATOM 2227 C CA . LEU B 1 103 ? 10.695 14.898 17.953 1 96.38 103 LEU B CA 1
ATOM 2228 C C . LEU B 1 103 ? 10.461 13.562 17.25 1 96.38 103 LEU B C 1
ATOM 2230 O O . LEU B 1 103 ? 10.219 12.547 17.906 1 96.38 103 LEU B O 1
ATOM 2234 N N . ALA B 1 104 ? 10.508 13.602 15.938 1 96.06 104 ALA B N 1
ATOM 2235 C CA . ALA B 1 104 ? 10.297 12.398 15.141 1 96.06 104 ALA B CA 1
ATOM 2236 C C . ALA B 1 104 ? 11.32 11.32 15.492 1 96.06 104 ALA B C 1
ATOM 2238 O O . ALA B 1 104 ? 10.984 10.141 15.609 1 96.06 104 ALA B O 1
ATOM 2239 N N . GLN B 1 105 ? 12.516 11.711 15.648 1 94.38 105 GLN B N 1
ATOM 2240 C CA . GLN B 1 105 ? 13.586 10.781 16 1 94.38 105 GLN B CA 1
ATOM 2241 C C . GLN B 1 105 ? 13.367 10.211 17.406 1 94.38 105 GLN B C 1
ATOM 2243 O O . GLN B 1 105 ? 13.484 9 17.609 1 94.38 105 GLN B O 1
ATOM 2248 N N . LEU B 1 106 ? 13.117 11.078 18.297 1 94 106 LEU B N 1
ATOM 2249 C CA . LEU B 1 106 ? 12.906 10.672 19.672 1 94 106 LEU B CA 1
ATOM 2250 C C . LEU B 1 106 ? 11.773 9.656 19.781 1 94 106 LEU B C 1
ATOM 2252 O O . LEU B 1 106 ? 11.852 8.711 20.562 1 94 106 LEU B O 1
ATOM 2256 N N . GLU B 1 107 ? 10.742 9.828 19.031 1 93.12 107 GLU B N 1
ATOM 2257 C CA . GLU B 1 107 ? 9.531 9.016 19.125 1 93.12 107 GLU B CA 1
ATOM 2258 C C . GLU B 1 107 ? 9.508 7.938 18.031 1 93.12 107 GLU B C 1
ATOM 2260 O O . GLU B 1 107 ? 8.508 7.238 17.875 1 93.12 107 GLU B O 1
ATOM 2265 N N . ASN B 1 108 ? 10.57 7.848 17.203 1 89.12 108 ASN B N 1
ATOM 2266 C CA . ASN B 1 108 ? 10.703 6.859 16.141 1 89.12 108 ASN B CA 1
ATOM 2267 C C . ASN B 1 108 ? 9.555 6.969 15.133 1 89.12 108 ASN B C 1
ATOM 2269 O O . ASN B 1 108 ? 8.898 5.973 14.82 1 89.12 108 ASN B O 1
ATOM 2273 N N . LEU B 1 109 ? 9.344 8.188 14.688 1 91.19 109 LEU B N 1
ATOM 2274 C CA . LEU B 1 109 ? 8.297 8.453 13.703 1 91.19 109 LEU B CA 1
ATOM 2275 C C . LEU B 1 109 ? 8.906 8.867 12.367 1 91.19 109 LEU B C 1
ATOM 2277 O O . LEU B 1 109 ? 10 9.438 12.32 1 91.19 109 LEU B O 1
ATOM 2281 N N . CYS B 1 110 ? 8.172 8.492 11.289 1 89.38 110 CYS B N 1
ATOM 2282 C CA . CYS B 1 110 ? 8.453 9.164 10.023 1 89.38 110 CYS B CA 1
ATOM 2283 C C . CYS B 1 110 ? 7.988 10.617 10.062 1 89.38 110 CYS B C 1
ATOM 2285 O O . CYS B 1 110 ? 7.035 10.945 10.766 1 89.38 110 CYS B O 1
ATOM 2287 N N . PHE B 1 111 ? 8.766 11.438 9.305 1 95 111 PHE B N 1
ATOM 2288 C CA . PHE B 1 111 ? 8.461 12.867 9.336 1 95 111 PHE B CA 1
ATOM 2289 C C . PHE B 1 111 ? 8.492 13.461 7.938 1 95 111 PHE B C 1
ATOM 2291 O O . PHE B 1 111 ? 9.367 13.117 7.133 1 95 111 PHE B O 1
ATOM 2298 N N . MET B 1 112 ? 7.414 14.281 7.699 1 95.44 112 MET B N 1
ATOM 2299 C CA . MET B 1 112 ? 7.375 15.047 6.457 1 95.44 112 MET B CA 1
ATOM 2300 C C . MET B 1 112 ? 6.652 16.375 6.66 1 95.44 112 MET B C 1
ATOM 2302 O O . MET B 1 112 ? 5.695 16.453 7.43 1 95.44 112 MET B O 1
ATOM 2306 N N . GLU B 1 113 ? 7.207 17.391 5.965 1 97.19 113 GLU B N 1
ATOM 2307 C CA . GLU B 1 113 ? 6.414 18.609 5.871 1 97.19 113 GLU B CA 1
ATOM 2308 C C . GLU B 1 113 ? 5.59 18.641 4.586 1 97.19 113 GLU B C 1
ATOM 2310 O O . GLU B 1 113 ? 6.055 18.203 3.533 1 97.19 113 GLU B O 1
ATOM 2315 N N . THR B 1 114 ? 4.359 19.125 4.789 1 96.75 114 THR B N 1
ATOM 2316 C CA . THR B 1 114 ? 3.434 19.125 3.662 1 96.75 114 THR B CA 1
ATOM 2317 C C . THR B 1 114 ? 2.777 20.5 3.514 1 96.75 114 THR B C 1
ATOM 2319 O O . THR B 1 114 ? 2.791 21.312 4.449 1 96.75 114 THR B O 1
ATOM 2322 N N . SER B 1 115 ? 2.262 20.734 2.275 1 96.19 115 SER B N 1
ATOM 2323 C CA . SER B 1 115 ? 1.321 21.812 1.996 1 96.19 115 SER B CA 1
ATOM 2324 C C . SER B 1 115 ? 0.103 21.297 1.234 1 96.19 115 SER B C 1
ATOM 2326 O O . SER B 1 115 ? 0.195 20.984 0.049 1 96.19 115 SER B O 1
ATOM 2328 N N . ALA B 1 116 ? -0.963 21.219 1.963 1 91.94 116 ALA B N 1
ATOM 2329 C CA . ALA B 1 116 ? -2.191 20.828 1.271 1 91.94 116 ALA B CA 1
ATOM 2330 C C . ALA B 1 116 ? -2.529 21.828 0.162 1 91.94 116 ALA B C 1
ATOM 2332 O O . ALA B 1 116 ? -2.963 21.422 -0.922 1 91.94 116 ALA B O 1
ATOM 2333 N N . LYS B 1 117 ? -2.311 23.062 0.44 1 91.44 117 LYS B N 1
ATOM 2334 C CA . LYS B 1 117 ? -2.613 24.125 -0.515 1 91.44 117 LYS B CA 1
ATOM 2335 C C . LYS B 1 117 ? -1.825 23.938 -1.808 1 91.44 117 LYS B C 1
ATOM 2337 O O . LYS B 1 117 ? -2.395 23.984 -2.9 1 91.44 117 LYS B O 1
ATOM 2342 N N . ASP B 1 118 ? -0.524 23.672 -1.677 1 91.38 118 ASP B N 1
ATOM 2343 C CA . ASP B 1 118 ? 0.348 23.594 -2.844 1 91.38 118 ASP B CA 1
ATOM 2344 C C . ASP B 1 118 ? 0.513 22.156 -3.312 1 91.38 118 ASP B C 1
ATOM 2346 O O . ASP B 1 118 ? 1.248 21.891 -4.266 1 91.38 118 ASP B O 1
ATOM 2350 N N . ASN B 1 119 ? -0.108 21.297 -2.654 1 87 119 ASN B N 1
ATOM 2351 C CA . ASN B 1 119 ? 0.016 19.875 -2.939 1 87 119 ASN B CA 1
ATOM 2352 C C . ASN B 1 119 ? 1.47 19.422 -2.875 1 87 119 ASN B C 1
ATOM 2354 O O . ASN B 1 119 ? 1.938 18.703 -3.76 1 87 119 ASN B O 1
ATOM 2358 N N . LEU B 1 120 ? 2.105 19.922 -1.894 1 89.62 120 LEU B N 1
ATOM 2359 C CA . LEU B 1 120 ? 3.492 19.516 -1.682 1 89.62 120 LEU B CA 1
ATOM 2360 C C . LEU B 1 120 ? 3.578 18.359 -0.692 1 89.62 120 LEU B C 1
ATOM 2362 O O . LEU B 1 120 ? 3.105 18.469 0.441 1 89.62 120 LEU B O 1
ATOM 2366 N N . ASN B 1 121 ? 4.086 17.203 -1.08 1 88.44 121 ASN B N 1
ATOM 2367 C CA . ASN B 1 121 ? 4.441 16.031 -0.272 1 88.44 121 ASN B CA 1
ATOM 2368 C C . ASN B 1 121 ? 3.209 15.383 0.339 1 88.44 121 ASN B C 1
ATOM 2370 O O . ASN B 1 121 ? 3.32 14.594 1.283 1 88.44 121 ASN B O 1
ATOM 2374 N N . VAL B 1 122 ? 1.965 15.758 -0.086 1 87.44 122 VAL B N 1
ATOM 2375 C CA . VAL B 1 122 ? 0.748 15.188 0.486 1 87.44 122 VAL B CA 1
ATOM 2376 C C . VAL B 1 122 ? 0.65 13.711 0.127 1 87.44 122 VAL B C 1
ATOM 2378 O O . VAL B 1 122 ? 0.583 12.852 1.012 1 87.44 122 VAL B O 1
ATOM 2381 N N . GLU B 1 123 ? 0.707 13.461 -1.054 1 79.38 123 GLU B N 1
ATOM 2382 C CA . GLU B 1 123 ? 0.656 12.07 -1.511 1 79.38 123 GLU B CA 1
ATOM 2383 C C . GLU B 1 123 ? 1.804 11.258 -0.923 1 79.38 123 GLU B C 1
ATOM 2385 O O . GLU B 1 123 ? 1.599 10.125 -0.464 1 79.38 123 GLU B O 1
ATOM 2390 N N . ASP B 1 124 ? 2.967 11.797 -0.939 1 82 124 ASP B N 1
ATOM 2391 C CA . ASP B 1 124 ? 4.145 11.125 -0.404 1 82 124 ASP B CA 1
ATOM 2392 C C . ASP B 1 124 ? 3.939 10.742 1.061 1 82 124 ASP B C 1
ATOM 2394 O O . ASP B 1 124 ? 4.352 9.664 1.489 1 82 124 ASP B O 1
ATOM 2398 N N . ALA B 1 125 ? 3.381 11.609 1.771 1 88.25 125 ALA B N 1
ATOM 2399 C CA . ALA B 1 125 ? 3.143 11.359 3.189 1 88.25 125 ALA B CA 1
ATOM 2400 C C . ALA B 1 125 ? 2.227 10.156 3.385 1 88.25 125 ALA B C 1
ATOM 2402 O O . ALA B 1 125 ? 2.512 9.273 4.199 1 88.25 125 ALA B O 1
ATOM 2403 N N . PHE B 1 126 ? 1.165 10.102 2.67 1 82.31 126 PHE B N 1
ATOM 2404 C CA . PHE B 1 126 ? 0.232 8.984 2.766 1 82.31 126 PHE B CA 1
ATOM 2405 C C . PHE B 1 126 ? 0.887 7.691 2.299 1 82.31 126 PHE B C 1
ATOM 2407 O O . PHE B 1 126 ? 0.712 6.641 2.922 1 82.31 126 PHE B O 1
ATOM 2414 N N . LEU B 1 127 ? 1.619 7.832 1.298 1 76.19 127 LEU B N 1
ATOM 2415 C CA . LEU B 1 127 ? 2.275 6.652 0.749 1 76.19 127 LEU B CA 1
ATOM 2416 C C . LEU B 1 127 ? 3.311 6.102 1.725 1 76.19 127 LEU B C 1
ATOM 2418 O O . LEU B 1 127 ? 3.463 4.887 1.854 1 76.19 127 LEU B O 1
ATOM 2422 N N . GLN B 1 128 ? 4.027 6.922 2.281 1 80.88 128 GLN B N 1
ATOM 2423 C CA . GLN B 1 128 ? 4.984 6.48 3.291 1 80.88 128 GLN B CA 1
ATOM 2424 C C . GLN B 1 128 ? 4.281 5.742 4.43 1 80.88 128 GLN B C 1
ATOM 2426 O O . GLN B 1 128 ? 4.781 4.727 4.918 1 80.88 128 GLN B O 1
ATOM 2431 N N . MET B 1 129 ? 3.189 6.281 4.762 1 83.56 129 MET B N 1
ATOM 2432 C CA . MET B 1 129 ? 2.406 5.633 5.812 1 83.56 129 MET B CA 1
ATOM 2433 C C . MET B 1 129 ? 1.957 4.242 5.375 1 83.56 129 MET B C 1
ATOM 2435 O O . MET B 1 129 ? 2.113 3.275 6.121 1 83.56 129 MET B O 1
ATOM 2439 N N . ILE B 1 130 ? 1.468 4.156 4.234 1 74 130 ILE B N 1
ATOM 2440 C CA . ILE B 1 130 ? 0.956 2.902 3.693 1 74 130 ILE B CA 1
ATOM 2441 C C . ILE B 1 130 ? 2.09 1.885 3.588 1 74 130 ILE B C 1
ATOM 2443 O O . ILE B 1 130 ? 1.922 0.719 3.953 1 74 130 ILE B O 1
ATOM 2447 N N . ASN B 1 131 ? 3.168 2.344 3.104 1 72.31 131 ASN B N 1
ATOM 2448 C CA . ASN B 1 131 ? 4.332 1.471 2.99 1 72.31 131 ASN B CA 1
ATOM 2449 C C . ASN B 1 131 ? 4.773 0.947 4.352 1 72.31 131 ASN B C 1
ATOM 2451 O O . ASN B 1 131 ? 5.133 -0.225 4.488 1 72.31 131 ASN B O 1
ATOM 2455 N N . LYS B 1 132 ? 4.762 1.816 5.285 1 76.25 132 LYS B N 1
ATOM 2456 C CA . LYS B 1 132 ? 5.164 1.412 6.629 1 76.25 132 LYS B CA 1
ATOM 2457 C C . LYS B 1 132 ? 4.172 0.417 7.227 1 76.25 132 LYS B C 1
ATOM 2459 O O . LYS B 1 132 ? 4.566 -0.519 7.922 1 76.25 132 LYS B O 1
ATOM 2464 N N . ILE B 1 133 ? 2.949 0.651 7.055 1 71.88 133 ILE B N 1
ATOM 2465 C CA . ILE B 1 133 ? 1.92 -0.282 7.5 1 71.88 133 ILE B CA 1
ATOM 2466 C C . ILE B 1 133 ? 2.195 -1.668 6.918 1 71.88 133 ILE B C 1
ATOM 2468 O O . ILE B 1 133 ? 2.137 -2.67 7.633 1 71.88 133 ILE B O 1
ATOM 2472 N N . TYR B 1 134 ? 2.525 -1.601 5.785 1 65.44 134 TYR B N 1
ATOM 2473 C CA . TYR B 1 134 ? 2.779 -2.848 5.078 1 65.44 134 TYR B CA 1
ATOM 2474 C C . TYR B 1 134 ? 4.012 -3.551 5.633 1 65.44 134 TYR B C 1
ATOM 2476 O O . TYR B 1 134 ? 4.016 -4.773 5.801 1 65.44 134 TYR B O 1
ATOM 2484 N N . GLU B 1 135 ? 5.004 -2.836 5.773 1 69.75 135 GLU B N 1
ATOM 2485 C CA . GLU B 1 135 ? 6.238 -3.389 6.328 1 69.75 135 GLU B CA 1
ATOM 2486 C C . GLU B 1 135 ? 5.984 -4.062 7.672 1 69.75 135 GLU B C 1
ATOM 2488 O O . GLU B 1 135 ? 6.477 -5.164 7.922 1 69.75 135 GLU B O 1
ATOM 2493 N N . ILE B 1 136 ? 5.277 -3.33 8.43 1 67.62 136 ILE B N 1
ATOM 2494 C CA . ILE B 1 136 ? 5 -3.83 9.773 1 67.62 136 ILE B CA 1
ATOM 2495 C C . ILE B 1 136 ? 4.113 -5.07 9.688 1 67.62 136 ILE B C 1
ATOM 2497 O O . ILE B 1 136 ? 4.344 -6.055 10.398 1 67.62 136 ILE B O 1
ATOM 2501 N N . ALA B 1 137 ? 3.121 -4.949 8.883 1 61.28 137 ALA B N 1
ATOM 2502 C CA . ALA B 1 137 ? 2.209 -6.078 8.711 1 61.28 137 ALA B CA 1
ATOM 2503 C C . ALA B 1 137 ? 2.949 -7.305 8.18 1 61.28 137 ALA B C 1
ATOM 2505 O O . ALA B 1 137 ? 2.666 -8.43 8.594 1 61.28 137 ALA B O 1
ATOM 2506 N N . SER B 1 138 ? 3.824 -7.078 7.305 1 58.81 138 SER B N 1
ATOM 2507 C CA . SER B 1 138 ? 4.598 -8.156 6.695 1 58.81 138 SER B CA 1
ATOM 2508 C C . SER B 1 138 ? 5.539 -8.797 7.707 1 58.81 138 SER B C 1
ATOM 2510 O O . SER B 1 138 ? 5.719 -10.016 7.707 1 58.81 138 SER B O 1
ATOM 2512 N N . LEU B 1 139 ? 6.152 -7.969 8.516 1 59.53 139 LEU B N 1
ATOM 2513 C CA . LEU B 1 139 ? 7.074 -8.461 9.523 1 59.53 139 LEU B CA 1
ATOM 2514 C C . LEU B 1 139 ? 6.344 -9.305 10.562 1 59.53 139 LEU B C 1
ATOM 2516 O O . LEU B 1 139 ? 6.875 -10.305 11.047 1 59.53 139 LEU B O 1
ATOM 2520 N N . LYS B 1 140 ? 5.277 -8.82 10.922 1 58.69 140 LYS B N 1
ATOM 2521 C CA . LYS B 1 140 ? 4.484 -9.57 11.891 1 58.69 140 LYS B CA 1
ATOM 2522 C C . LYS B 1 140 ? 4.18 -10.977 11.383 1 58.69 140 LYS B C 1
ATOM 2524 O O . LYS B 1 140 ? 4.207 -11.938 12.156 1 58.69 140 LYS B O 1
ATOM 2529 N N . ASN B 1 141 ? 3.98 -11.023 10.25 1 54.16 141 ASN B N 1
ATOM 2530 C CA . ASN B 1 141 ? 3.689 -12.32 9.641 1 54.16 141 ASN B CA 1
ATOM 2531 C C . ASN B 1 141 ? 4.914 -13.234 9.656 1 54.16 141 ASN B C 1
ATOM 2533 O O . ASN B 1 141 ? 4.789 -14.445 9.859 1 54.16 141 ASN B O 1
ATOM 2537 N N . LEU B 1 142 ? 6.008 -12.672 9.461 1 51 142 LEU B N 1
ATOM 2538 C CA . LEU B 1 142 ? 7.25 -13.438 9.477 1 51 142 LEU B CA 1
ATOM 2539 C C . LEU B 1 142 ? 7.527 -13.984 10.875 1 51 142 LEU B C 1
ATOM 2541 O O . LEU B 1 142 ? 7.973 -15.125 11.023 1 51 142 LEU B O 1
ATOM 2545 N N . ASN B 1 143 ? 7.32 -13.141 11.82 1 52.22 143 ASN B N 1
ATOM 2546 C CA . ASN B 1 143 ? 7.547 -13.586 13.195 1 52.22 143 ASN B CA 1
ATOM 2547 C C . ASN B 1 143 ? 6.527 -14.641 13.617 1 52.22 143 ASN B C 1
ATOM 2549 O O . ASN B 1 143 ? 6.844 -15.539 14.398 1 52.22 143 ASN B O 1
ATOM 2553 N N . ALA B 1 144 ? 5.371 -14.461 13.188 1 47 144 ALA B N 1
ATOM 2554 C CA . ALA B 1 144 ? 4.367 -15.477 13.477 1 47 144 ALA B CA 1
ATOM 2555 C C . ALA B 1 144 ? 4.742 -16.812 12.844 1 47 144 ALA B C 1
ATOM 2557 O O . ALA B 1 144 ? 4.539 -17.875 13.445 1 47 144 ALA B O 1
ATOM 2558 N N . LYS B 1 145 ? 5.258 -16.766 11.641 1 47.44 145 LYS B N 1
ATOM 2559 C CA . LYS B 1 145 ? 5.707 -17.984 10.977 1 47.44 145 LYS B CA 1
ATOM 2560 C C . LYS B 1 145 ? 6.871 -18.625 11.734 1 47.44 145 LYS B C 1
ATOM 2562 O O . LYS B 1 145 ? 6.984 -19.844 11.789 1 47.44 145 LYS B O 1
ATOM 2567 N N . LYS B 1 146 ? 7.727 -17.906 12.297 1 45.5 146 LYS B N 1
ATOM 2568 C CA . LYS B 1 146 ? 8.789 -18.484 13.102 1 45.5 146 LYS B CA 1
ATOM 2569 C C . LYS B 1 146 ? 8.234 -19.141 14.367 1 45.5 146 LYS B C 1
ATOM 2571 O O . LYS B 1 146 ? 8.75 -20.156 14.828 1 45.5 146 LYS B O 1
ATOM 2576 N N . ILE B 1 147 ? 7.195 -18.547 14.898 1 42 147 ILE B N 1
ATOM 2577 C CA . ILE B 1 147 ? 6.637 -19.172 16.094 1 42 147 ILE B CA 1
ATOM 2578 C C . ILE B 1 147 ? 5.828 -20.406 15.695 1 42 147 ILE B C 1
ATOM 2580 O O . ILE B 1 147 ? 5.781 -21.391 16.438 1 42 147 ILE B O 1
ATOM 2584 N N . GLU B 1 148 ? 5.074 -20.25 14.602 1 40.81 148 GLU B N 1
ATOM 2585 C CA . GLU B 1 148 ? 4.305 -21.438 14.227 1 40.81 148 GLU B CA 1
ATOM 2586 C C . GLU B 1 148 ? 5.223 -22.578 13.812 1 40.81 148 GLU B C 1
ATOM 2588 O O . GLU B 1 148 ? 4.758 -23.688 13.555 1 40.81 148 GLU B O 1
ATOM 2593 N N . SER B 1 149 ? 6.41 -22.344 13.586 1 37.59 149 SER B N 1
ATOM 2594 C CA . SER B 1 149 ? 7.203 -23.562 13.414 1 37.59 149 SER B CA 1
ATOM 2595 C C . SER B 1 149 ? 7.145 -24.438 14.656 1 37.59 149 SER B C 1
ATOM 2597 O O . SER B 1 149 ? 7.812 -25.469 14.727 1 37.59 149 SER B O 1
ATOM 2599 N N . ASN B 1 150 ? 6.613 -23.969 15.797 1 34.5 150 ASN B N 1
ATOM 2600 C CA . ASN B 1 150 ? 6.332 -25.062 16.703 1 34.5 150 ASN B CA 1
ATOM 2601 C C . ASN B 1 150 ? 5.012 -25.75 16.359 1 34.5 150 ASN B C 1
ATOM 2603 O O . ASN B 1 150 ? 3.945 -25.141 16.469 1 34.5 150 ASN B O 1
ATOM 2607 N N . PRO B 1 151 ? 4.844 -26.844 15.516 1 33.94 151 PRO B N 1
ATOM 2608 C CA . PRO B 1 151 ? 3.74 -27.688 15.047 1 33.94 151 PRO B CA 1
ATOM 2609 C C . PRO B 1 151 ? 2.754 -28.047 16.156 1 33.94 151 PRO B C 1
ATOM 2611 O O . PRO B 1 151 ? 2.021 -29.031 16.047 1 33.94 151 PRO B O 1
ATOM 2614 N N . ASN B 1 152 ? 2.592 -27.562 17.359 1 33.34 152 ASN B N 1
ATOM 2615 C CA . ASN B 1 152 ? 1.402 -28.156 17.969 1 33.34 152 ASN B CA 1
ATOM 2616 C C . ASN B 1 152 ? 0.155 -27.875 17.125 1 33.34 152 ASN B C 1
ATOM 2618 O O . ASN B 1 152 ? -0.191 -26.719 16.906 1 33.34 152 ASN B O 1
ATOM 2622 N N . LEU B 1 153 ? -0.427 -28.844 16.156 1 31.45 153 LEU B N 1
ATOM 2623 C CA . LEU B 1 153 ? -1.458 -29.234 15.203 1 31.45 153 LEU B CA 1
ATOM 2624 C C . LEU B 1 153 ? -2.838 -28.797 15.68 1 31.45 153 LEU B C 1
ATOM 2626 O O . LEU B 1 153 ? -3.848 -29.109 15.047 1 31.45 153 LEU B O 1
ATOM 2630 N N . ASP B 1 154 ? -3.234 -28.438 16.906 1 30.72 154 ASP B N 1
ATOM 2631 C CA . ASP B 1 154 ? -4.633 -28.641 17.266 1 30.72 154 ASP B CA 1
ATOM 2632 C C . ASP B 1 154 ? -5.535 -27.625 16.578 1 30.72 154 ASP B C 1
ATOM 2634 O O . ASP B 1 154 ? -6.75 -27.797 16.531 1 30.72 154 ASP B O 1
ATOM 2638 N N . GLY B 1 155 ? -5.359 -26.297 16.562 1 29.45 155 GLY B N 1
ATOM 2639 C CA . GLY B 1 155 ? -6.559 -25.484 16.391 1 29.45 155 GLY B CA 1
ATOM 2640 C C . GLY B 1 155 ? -6.953 -25.312 14.938 1 29.45 155 GLY B C 1
ATOM 2641 O O . GLY B 1 155 ? -6.117 -24.969 14.094 1 29.45 155 GLY B O 1
ATOM 2642 N N . LYS B 1 156 ? -8.039 -26.031 14.422 1 26.84 156 LYS B N 1
ATOM 2643 C CA . LYS B 1 156 ? -8.844 -26.156 13.211 1 26.84 156 LYS B CA 1
ATOM 2644 C C . LYS B 1 156 ? -9.227 -24.781 12.672 1 26.84 156 LYS B C 1
ATOM 2646 O O . LYS B 1 156 ? -9.922 -24.016 13.352 1 26.84 156 LYS B O 1
ATOM 2651 N N . LYS B 1 157 ? -8.43 -24.188 11.992 1 28.47 157 LYS B N 1
ATOM 2652 C CA . LYS B 1 157 ? -8.75 -22.891 11.391 1 28.47 157 LYS B CA 1
ATOM 2653 C C . LYS B 1 157 ? -9.883 -23.031 10.375 1 28.47 157 LYS B C 1
ATOM 2655 O O . LYS B 1 157 ? -9.773 -23.797 9.414 1 28.47 157 LYS B O 1
ATOM 2660 N N . GLU B 1 158 ? -11.234 -22.781 10.797 1 24.88 158 GLU B N 1
ATOM 2661 C CA . GLU B 1 158 ? -12.445 -22.828 9.977 1 24.88 158 GLU B CA 1
ATOM 2662 C C . GLU B 1 158 ? -12.398 -21.766 8.875 1 24.88 158 GLU B C 1
ATOM 2664 O O . GLU B 1 158 ? -12.18 -20.578 9.148 1 24.88 158 GLU B O 1
ATOM 2669 N N . ILE B 1 159 ? -11.977 -22.094 7.805 1 25.2 159 ILE B N 1
ATOM 2670 C CA . ILE B 1 159 ? -12.062 -21.297 6.578 1 25.2 159 ILE B CA 1
ATOM 2671 C C . ILE B 1 159 ? -13.523 -21.094 6.199 1 25.2 159 ILE B C 1
ATOM 2673 O O . ILE B 1 159 ? -14.266 -22.047 5.98 1 25.2 159 ILE B O 1
ATOM 2677 N N . ILE B 1 160 ? -14.242 -20 6.578 1 24.78 160 ILE B N 1
ATOM 2678 C CA . ILE B 1 160 ? -15.594 -19.75 6.086 1 24.78 160 ILE B CA 1
ATOM 2679 C C . ILE B 1 160 ? -15.531 -19.219 4.656 1 24.78 160 ILE B C 1
ATOM 2681 O O . ILE B 1 160 ? -14.938 -18.172 4.402 1 24.78 160 ILE B O 1
ATOM 2685 N N . VAL B 1 161 ? -15.516 -20 3.662 1 24.66 161 VAL B N 1
ATOM 2686 C CA . VAL B 1 161 ? -15.711 -19.719 2.244 1 24.66 161 VAL B CA 1
ATOM 2687 C C . VAL B 1 161 ? -17.141 -19.219 2.004 1 24.66 161 VAL B C 1
ATOM 2689 O O . VAL B 1 161 ? -18.109 -19.938 2.291 1 24.66 161 VAL B O 1
ATOM 2692 N N . VAL B 1 162 ? -17.391 -17.891 2.039 1 24.03 162 VAL B N 1
ATOM 2693 C CA . VAL B 1 162 ? -18.703 -17.391 1.648 1 24.03 162 VAL B CA 1
ATOM 2694 C C . VAL B 1 162 ? -18.906 -17.609 0.152 1 24.03 162 VAL B C 1
ATOM 2696 O O . VAL B 1 162 ? -18.031 -17.312 -0.657 1 24.03 162 VAL B O 1
ATOM 2699 N N . ASP B 1 163 ? -19.812 -18.531 -0.258 1 23.31 163 ASP B N 1
ATOM 2700 C CA . ASP B 1 163 ? -20.359 -18.969 -1.531 1 23.31 163 ASP B CA 1
ATOM 2701 C C . ASP B 1 163 ? -20.844 -17.781 -2.365 1 23.31 163 ASP B C 1
ATOM 2703 O O . ASP B 1 163 ? -21.172 -16.734 -1.82 1 23.31 163 ASP B O 1
ATOM 2707 N N . ASP B 1 164 ? -20.734 -17.891 -3.711 1 26.03 164 ASP B N 1
ATOM 2708 C CA . ASP B 1 164 ? -21.031 -17.172 -4.953 1 26.03 164 ASP B CA 1
ATOM 2709 C C . ASP B 1 164 ? -22.516 -16.828 -5.039 1 26.03 164 ASP B C 1
ATOM 2711 O O . ASP B 1 164 ? -22.984 -16.375 -6.082 1 26.03 164 ASP B O 1
ATOM 2715 N N . ASP B 1 165 ? -23.438 -17.109 -4.203 1 25.02 165 ASP B N 1
ATOM 2716 C CA . ASP B 1 165 ? -24.75 -17.016 -4.832 1 25.02 165 ASP B CA 1
ATOM 2717 C C . ASP B 1 165 ? -25.031 -15.578 -5.281 1 25.02 165 ASP B C 1
ATOM 2719 O O . ASP B 1 165 ? -25.688 -15.367 -6.305 1 25.02 165 ASP B O 1
ATOM 2723 N N . GLU B 1 166 ? -24.766 -14.555 -4.496 1 24.09 166 GLU B N 1
ATOM 2724 C CA . GLU B 1 166 ? -25.656 -13.445 -4.781 1 24.09 166 GLU B CA 1
ATOM 2725 C C . GLU B 1 166 ? -25.141 -12.602 -5.941 1 24.09 166 GLU B C 1
ATOM 2727 O O . GLU B 1 166 ? -25.812 -11.648 -6.367 1 24.09 166 GLU B O 1
ATOM 2732 N N . LEU B 1 167 ? -23.875 -12.641 -6.371 1 22.95 167 LEU B N 1
ATOM 2733 C CA . LEU B 1 167 ? -23.594 -11.609 -7.363 1 22.95 167 LEU B CA 1
ATOM 2734 C C . LEU B 1 167 ? -24.109 -12.023 -8.734 1 22.95 167 LEU B C 1
ATOM 2736 O O . LEU B 1 167 ? -23.766 -11.398 -9.742 1 22.95 167 LEU B O 1
ATOM 2740 N N . ALA B 1 168 ? -24.953 -13.07 -8.859 1 26.08 168 ALA B N 1
ATOM 2741 C CA . ALA B 1 168 ? -25.562 -13.375 -10.148 1 26.08 168 ALA B CA 1
ATOM 2742 C C . ALA B 1 168 ? -26.375 -12.188 -10.656 1 26.08 168 ALA B C 1
ATOM 2744 O O . ALA B 1 168 ? -26.859 -12.203 -11.797 1 26.08 168 ALA B O 1
ATOM 2745 N N . SER B 1 169 ? -26.828 -11.289 -9.75 1 24.97 169 SER B N 1
ATOM 2746 C CA . SER B 1 169 ? -27.953 -10.539 -10.281 1 24.97 169 SER B CA 1
ATOM 2747 C C . SER B 1 169 ? -27.516 -9.578 -11.383 1 24.97 169 SER B C 1
ATOM 2749 O O . SER B 1 169 ? -28.328 -8.836 -11.938 1 24.97 169 SER B O 1
ATOM 2751 N N . PHE B 1 170 ? -26.25 -9.312 -11.562 1 23.34 170 PHE B N 1
ATOM 2752 C CA . PHE B 1 170 ? -26.188 -8.172 -12.469 1 23.34 170 PHE B CA 1
ATOM 2753 C C . PHE B 1 170 ? -26.469 -8.602 -13.906 1 23.34 170 PHE B C 1
ATOM 2755 O O . PHE B 1 170 ? -26.406 -7.789 -14.828 1 23.34 170 PHE B O 1
ATOM 2762 N N . ARG B 1 171 ? -26.469 -9.977 -14.234 1 25.06 171 ARG B N 1
ATOM 2763 C CA . ARG B 1 171 ? -26.562 -10.117 -15.688 1 25.06 171 ARG B CA 1
ATOM 2764 C C . ARG B 1 171 ? -27.938 -9.68 -16.188 1 25.06 171 ARG B C 1
ATOM 2766 O O . ARG B 1 171 ? -28.031 -8.977 -17.203 1 25.06 171 ARG B O 1
ATOM 2773 N N . HIS B 1 172 ? -29 -10.523 -15.922 1 23.61 172 HIS B N 1
ATOM 2774 C CA . HIS B 1 172 ? -29.922 -10.938 -16.969 1 23.61 172 HIS B CA 1
ATOM 2775 C C . HIS B 1 172 ? -30.953 -9.852 -17.266 1 23.61 172 HIS B C 1
ATOM 2777 O O . HIS B 1 172 ? -31.969 -10.117 -17.906 1 23.61 172 HIS B O 1
ATOM 2783 N N . ASN B 1 173 ? -30.953 -8.617 -17 1 23.28 173 ASN B N 1
ATOM 2784 C CA . ASN B 1 173 ? -32.156 -7.98 -17.484 1 23.28 173 ASN B CA 1
ATOM 2785 C C . ASN B 1 173 ? -32.281 -8.094 -19.016 1 23.28 173 ASN B C 1
ATOM 2787 O O . ASN B 1 173 ? -32.031 -7.129 -19.734 1 23.28 173 ASN B O 1
ATOM 2791 N N . GLY B 1 174 ? -31.859 -9.172 -19.781 1 21.23 174 GLY B N 1
ATOM 2792 C CA . GLY B 1 174 ? -32.438 -9.227 -21.125 1 21.23 174 GLY B CA 1
ATOM 2793 C C . GLY B 1 174 ? -33.938 -9.25 -21.125 1 21.23 174 GLY B C 1
ATOM 2794 O O . GLY B 1 174 ? -34.562 -9.477 -20.078 1 21.23 174 GLY B O 1
ATOM 2795 N N . CYS B 1 175 ? -34.719 -9.484 -22.5 1 25.19 175 CYS B N 1
ATOM 2796 C CA . CYS B 1 175 ? -35.844 -9.414 -23.422 1 25.19 175 CYS B CA 1
ATOM 2797 C C . CYS B 1 175 ? -36.938 -10.383 -23 1 25.19 175 CYS B C 1
ATOM 2799 O O . CYS B 1 175 ? -38.094 -10.234 -23.422 1 25.19 175 CYS B O 1
ATOM 2801 N N . CYS B 1 176 ? -36.75 -11.727 -22.578 1 24.58 176 CYS B N 1
ATOM 2802 C CA . CYS B 1 176 ? -37.844 -12.602 -23.031 1 24.58 176 CYS B CA 1
ATOM 2803 C C . CYS B 1 176 ? -39.125 -12.289 -22.328 1 24.58 176 CYS B C 1
ATOM 2805 O O . CYS B 1 176 ? -39.25 -12.5 -21.109 1 24.58 176 CYS B O 1
ATOM 2807 N N . GLY B 1 177 ? -39.844 -11.148 -22.531 1 20.86 177 GLY B N 1
ATOM 2808 C CA . GLY B 1 177 ? -41.312 -10.961 -22.531 1 20.86 177 GLY B CA 1
ATOM 2809 C C . GLY B 1 177 ? -42.062 -12.125 -23.141 1 20.86 177 GLY B C 1
ATOM 2810 O O . GLY B 1 177 ? -43.281 -12.133 -23.141 1 20.86 177 GLY B O 1
ATOM 2811 N N . SER B 1 178 ? -41.781 -13.383 -23.406 1 21.05 178 SER B N 1
ATOM 2812 C CA . SER B 1 178 ? -43.062 -14.039 -23.406 1 21.05 178 SER B CA 1
ATOM 2813 C C . SER B 1 178 ? -43.594 -14.195 -21.984 1 21.05 178 SER B C 1
ATOM 2815 O O . SER B 1 178 ? -42.812 -14.273 -21.031 1 21.05 178 SER B O 1
#

InterPro domains:
  IPR001806 Small GTPase [PF00071] (47-134)
  IPR001806 Small GTPase [PS51421] (1-161)
  IPR001806 Small GTPase [SM00174] (16-136)
  IPR027417 P-loop containing nucleoside triphosphate hydrolase [G3DSA:3.40.50.300] (4-48)
  IPR027417 P-loop containing nucleoside triphosphate hydrolase [G3DSA:3.40.50.300] (49-165)
  IPR027417 P-loop containing nucleoside triphosphate hydrolase [SSF52540] (9-143)
  IPR050209 Membrane trafficking Rab GTPases [PTHR47979] (47-148)

Solvent-accessible surface area (backbone atoms only — not comparable to full-atom values): 20356 Å² total; per-residue (Å²): 128,80,79,66,60,70,61,44,73,49,78,44,79,44,52,35,37,32,43,42,55,83,91,35,43,62,66,48,40,51,48,46,41,47,40,62,64,56,58,43,87,53,71,75,61,38,29,34,38,42,37,20,26,28,57,36,47,67,39,51,65,47,42,60,58,55,51,48,52,47,59,71,72,40,61,95,67,48,35,55,32,40,32,36,22,50,57,79,46,61,90,52,53,59,49,55,68,65,58,52,51,49,52,22,59,77,68,73,33,50,73,45,66,19,12,50,89,76,62,35,52,46,60,57,51,53,47,52,38,52,52,48,32,46,51,51,55,54,48,50,48,53,53,48,52,63,56,53,68,57,68,86,77,73,83,79,79,81,76,82,79,85,79,77,70,76,76,61,71,78,66,66,89,70,76,84,71,124,131,81,78,65,60,71,61,44,74,49,78,45,78,45,50,34,36,32,41,41,56,82,90,33,44,62,66,47,41,51,48,46,41,47,40,61,65,56,60,44,86,53,70,76,61,39,27,34,38,42,40,20,26,29,57,38,46,66,37,52,66,48,41,59,59,53,50,49,51,48,60,70,74,40,58,94,69,49,33,53,32,41,32,36,20,50,56,78,45,61,91,53,51,57,48,56,68,65,59,53,50,48,51,21,59,76,69,74,35,49,74,45,66,20,12,50,89,75,60,36,51,45,60,56,51,54,49,53,38,52,53,49,33,45,52,51,55,51,48,52,47,52,54,48,52,62,56,53,66,58,68,86,80,72,83,80,78,80,76,82,78,83,78,75,71,75,77,62,70,75,67,66,88,75,77,86,72,121

Secondary structure (DSSP, 8-state):
-------EEEEEEEEEEEEESTTSSHHHHHHHHHHHHH---S----EEEEEEETT-HHHHHTHHHHHHHHHHHS-TT-EEEEEEE-TT-GGG--S-HHHHHHHHHHTT-EEEE-BTTTTBSHHHHHHHHHHHHHHHHHHHHHHHHHHHTS-------------SGGGGGGS-------/-------EEEEEEEEEEEEESTTSSHHHHHHHHHHHHH---S----EEEEEEETT-HHHHHTHHHHHHHHHHHS-TT-EEEEEEE-TT-GGG--S-HHHHHHHHHHTT-EEEE-BTTTTBSHHHHHHHHHHHHHHHHHHHHHHHHHHHTS-------------SGGGGGGS-------

Radius of gyration: 23.81 Å; Cα contacts (8 Å, |Δi|>4): 484; chains: 2; bounding box: 59×65×56 Å

Nearest PDB structures (foldseek):
  3bfk-assembly4_D  TM=7.131E-01  e=5.778E-12  Plasmodium falciparum 3D7
  8a4c-assembly1_B  TM=9.890E-01  e=1.863E-08  Homo sapiens
  5ez5-assembly1_A  TM=7.586E-01  e=1.040E-10  Homo sapiens
  6y7g-assembly1_A  TM=7.695E-01  e=1.536E-09  Homo sapiens
  4fmb-assembly1_B  TM=7.542E-01  e=7.934E-09  Homo sapiens

pLDDT: mean 70.51, std 26.23, range [20.86, 98.69]

Organism: NCBI:txid192012

Foldseek 3Di:
DPPPPPDDDDDDDDDDDDDDDPPPCSVVVVVVVVCLLPPPPDDQQAEEEQEAEQLDVVSVVCSVVVVVVCPVPHDPLHAYAYEHEPVVPVVSGDHDPVNVVVVCVVVVHHYDYYYPPVGRCPVVRVVVRVVSSVVSSVVVSVVVVVVCVPPPPPDDDDDPDDDDPPVVPVPDPDDPPD/DPPPPPDDDDDDDDDDDDDDDPPPCSVVVVVVVVCLLPPPPDDQQEEEEQEAEQLDVVSVVCSVVVVVVCPVPHDPLHAYAYEHEPVVPVVSGDHDPVNVVVVCVVVVHHYDYYYPPVGRCPVVRVVVRVVSSVVSSVVVSVVVVVVCVVPPPPDDPDDPPDDDPPVVPPPDPDDPPD